Protein AF-A0A7Y5GYR0-F1 (afdb_monomer_lite)

Secondary structure (DSSP, 8-state):
-PPPP-TT-----TT------TTT--SS----STT--EEEEETTEEEEEEE--SS--EEEESSTT-EE-S-SS-EE-S--BTTB--EE-TT-TT-EE-S-BS-EE-STT-EE-S-BS-EEESTT-EE-SSBS-EEESSB--EE-S-BS-EEE-SSB--EE-S-BS-EE-SSS--EE-S-BS-EE-TT-SS-EE-

Structure (mmCIF, N/CA/C/O backbone):
data_AF-A0A7Y5GYR0-F1
#
_entry.id   AF-A0A7Y5GYR0-F1
#
loop_
_atom_site.group_PDB
_atom_site.id
_atom_site.type_symbol
_atom_site.label_atom_id
_atom_site.label_alt_id
_atom_site.label_comp_id
_atom_site.label_asym_id
_atom_site.label_entity_id
_atom_site.label_seq_id
_atom_site.pdbx_PDB_ins_code
_atom_site.Cartn_x
_atom_site.Cartn_y
_atom_site.Cartn_z
_atom_site.occupancy
_atom_site.B_iso_or_equiv
_atom_site.auth_seq_id
_atom_site.auth_comp_id
_atom_site.auth_asym_id
_atom_site.auth_atom_id
_atom_site.pdbx_PDB_model_num
ATOM 1 N N . MET A 1 1 ? -37.750 -4.480 42.266 1.00 38.28 1 MET A N 1
ATOM 2 C CA . MET A 1 1 ? -36.943 -3.298 41.902 1.00 38.28 1 MET A CA 1
ATOM 3 C C . MET A 1 1 ? -35.624 -3.817 41.375 1.00 38.28 1 MET A C 1
ATOM 5 O O . MET A 1 1 ? -34.917 -4.471 42.129 1.00 38.28 1 MET A O 1
ATOM 9 N N . LEU A 1 2 ? -35.356 -3.644 40.082 1.00 37.38 2 LEU A N 1
ATOM 10 C CA . LEU A 1 2 ? -34.057 -3.985 39.507 1.00 37.38 2 LEU A CA 1
ATOM 11 C C . LEU A 1 2 ? -33.058 -2.940 40.011 1.00 37.38 2 LEU A C 1
ATOM 13 O O . LEU A 1 2 ? -33.235 -1.749 39.766 1.00 37.38 2 LEU A O 1
ATOM 17 N N . THR A 1 3 ? -32.072 -3.375 40.785 1.00 39.44 3 THR A N 1
ATOM 18 C CA . THR A 1 3 ? -30.919 -2.551 41.155 1.00 39.44 3 THR A CA 1
ATOM 19 C C . THR A 1 3 ? -30.175 -2.157 39.877 1.00 39.44 3 THR A C 1
ATOM 21 O O . THR A 1 3 ? -29.857 -3.055 39.093 1.00 39.44 3 THR A O 1
ATOM 24 N N . PRO A 1 4 ? -29.903 -0.863 39.631 1.00 44.34 4 PRO A N 1
ATOM 25 C CA . PRO A 1 4 ? -29.101 -0.466 38.482 1.00 44.34 4 PRO A CA 1
ATOM 26 C C . PRO A 1 4 ? -27.670 -1.010 38.643 1.00 44.34 4 PRO A C 1
ATOM 28 O O . PRO A 1 4 ? -27.197 -1.126 39.781 1.00 44.34 4 PRO A O 1
ATOM 31 N N . PRO A 1 5 ? -26.972 -1.360 37.547 1.00 47.88 5 PRO A N 1
ATOM 32 C CA . PRO A 1 5 ? -25.578 -1.771 37.619 1.00 47.88 5 PRO A CA 1
ATOM 33 C C . PRO A 1 5 ? -24.725 -0.658 38.233 1.00 47.88 5 PRO A C 1
ATOM 35 O O . PRO A 1 5 ? -24.966 0.530 38.021 1.00 47.88 5 PRO A O 1
ATOM 38 N N . SER A 1 6 ? -23.742 -1.076 39.025 1.00 55.66 6 SER A N 1
ATOM 39 C CA . SER A 1 6 ? -22.795 -0.242 39.759 1.00 55.66 6 SER A CA 1
ATOM 40 C C . SER A 1 6 ? -22.210 0.896 38.921 1.00 55.66 6 SER A C 1
ATOM 42 O O . SER A 1 6 ? -21.766 0.692 37.793 1.00 55.66 6 SER A O 1
ATOM 44 N N . ALA A 1 7 ? -22.144 2.074 39.531 1.00 55.72 7 ALA A N 1
ATOM 45 C CA . ALA A 1 7 ? -21.581 3.300 38.992 1.00 55.72 7 ALA A CA 1
ATOM 46 C C . ALA A 1 7 ? -20.096 3.167 38.597 1.00 55.72 7 ALA A C 1
ATOM 48 O O . ALA A 1 7 ? -19.267 3.511 39.419 1.00 55.72 7 ALA A O 1
ATOM 49 N N . TYR A 1 8 ? -19.766 2.696 37.381 1.00 51.06 8 TYR A N 1
ATOM 50 C CA . TYR A 1 8 ? -18.464 2.928 36.706 1.00 51.06 8 TYR A CA 1
ATOM 51 C C . TYR A 1 8 ? -18.444 2.729 35.173 1.00 51.06 8 TYR A C 1
ATOM 53 O O . TYR A 1 8 ? -17.382 2.886 34.577 1.00 51.06 8 TYR A O 1
ATOM 61 N N . ALA A 1 9 ? -19.557 2.438 34.494 1.00 46.44 9 ALA A N 1
ATOM 62 C CA . ALA A 1 9 ? -19.554 2.302 33.036 1.00 46.44 9 ALA A CA 1
ATOM 63 C C . ALA A 1 9 ? -20.427 3.386 32.403 1.00 46.44 9 ALA A C 1
ATOM 65 O O . ALA A 1 9 ? -21.652 3.328 32.458 1.00 46.44 9 ALA A O 1
ATOM 66 N N . VAL A 1 10 ? -19.791 4.402 31.819 1.00 55.31 10 VAL A N 1
ATOM 67 C CA . VAL A 1 10 ? -20.455 5.254 30.829 1.00 55.31 10 VAL A CA 1
ATOM 68 C C . VAL A 1 10 ? -20.479 4.437 29.540 1.00 55.31 10 VAL A C 1
ATOM 70 O O . VAL A 1 10 ? -19.643 4.617 28.657 1.00 55.31 10 VAL A O 1
ATOM 73 N N . ASP A 1 11 ? -21.359 3.437 29.497 1.00 65.38 11 ASP A N 1
ATOM 74 C CA . ASP A 1 11 ? -21.613 2.679 28.278 1.00 65.38 11 ASP A CA 1
ATOM 75 C C . ASP A 1 11 ? -22.023 3.657 27.172 1.00 65.38 11 ASP A C 1
ATOM 77 O O . ASP A 1 11 ? -22.659 4.682 27.431 1.00 65.38 11 ASP A O 1
ATOM 81 N N . TRP A 1 12 ? -21.637 3.367 25.930 1.00 70.75 12 TRP A N 1
ATOM 82 C CA . TRP A 1 12 ? -22.014 4.210 24.801 1.00 70.75 12 TRP A CA 1
ATOM 83 C C . TRP A 1 12 ? -23.534 4.167 24.629 1.00 70.75 12 TRP A C 1
ATOM 85 O O . TRP A 1 12 ? -24.102 3.109 24.347 1.00 70.75 12 TRP A O 1
ATOM 95 N N . VAL A 1 13 ? -24.209 5.298 24.838 1.00 78.12 13 VAL A N 1
ATOM 96 C CA . VAL A 1 13 ? -25.674 5.331 24.794 1.00 78.12 13 VAL A CA 1
ATOM 97 C C . VAL A 1 13 ? -26.183 5.425 23.359 1.00 78.12 13 VAL A C 1
ATOM 99 O O . VAL A 1 13 ? -25.582 6.062 22.493 1.00 78.12 13 VAL A O 1
ATOM 102 N N . VAL A 1 14 ? -27.339 4.811 23.101 1.00 71.69 14 VAL A N 1
ATOM 103 C CA . VAL A 1 14 ? -28.047 4.940 21.821 1.00 71.69 14 VAL A CA 1
ATOM 104 C C . VAL A 1 14 ? -28.491 6.400 21.668 1.00 71.69 14 VAL A C 1
ATOM 106 O O . VAL A 1 14 ? -29.433 6.835 22.322 1.00 71.69 14 VAL A O 1
ATOM 109 N N . GLY A 1 15 ? -27.768 7.164 20.845 1.00 76.31 15 GLY A N 1
ATOM 110 C CA . GLY A 1 15 ? -27.903 8.624 20.719 1.00 76.31 15 GLY A CA 1
ATOM 111 C C . GLY A 1 15 ? -26.572 9.381 20.808 1.00 76.31 15 GLY A C 1
ATOM 112 O O . GLY A 1 15 ? -26.517 10.543 20.416 1.00 76.31 15 GLY A O 1
ATOM 113 N N . GLY A 1 16 ? -25.502 8.706 21.239 1.00 77.19 16 GLY A N 1
ATOM 114 C CA . GLY A 1 16 ? -24.182 9.294 21.449 1.00 77.19 16 GLY A CA 1
ATOM 115 C C . GLY A 1 16 ? -24.019 9.884 22.851 1.00 77.19 16 GLY A C 1
ATOM 116 O O . GLY A 1 16 ? -24.989 10.257 23.508 1.00 77.19 16 GLY A O 1
ATOM 117 N N . ASN A 1 17 ? -22.772 9.952 23.312 1.00 79.69 17 ASN A N 1
ATOM 118 C CA . ASN A 1 17 ? -22.426 10.570 24.590 1.00 79.69 17 ASN A CA 1
ATOM 119 C C . ASN A 1 17 ? -22.240 12.087 24.396 1.00 79.69 17 ASN A C 1
ATOM 121 O O . ASN A 1 17 ? -21.614 12.497 23.418 1.00 79.69 17 ASN A O 1
ATOM 125 N N . ASP A 1 18 ? -22.749 12.906 25.322 1.00 83.56 18 ASP A N 1
ATOM 126 C CA . ASP A 1 18 ? -22.464 14.348 25.357 1.00 83.56 18 ASP A CA 1
ATOM 127 C C . ASP A 1 18 ? -21.031 14.565 25.867 1.00 83.56 18 ASP A C 1
ATOM 129 O O . ASP A 1 18 ? -20.685 14.093 26.951 1.00 83.56 18 ASP A O 1
ATOM 133 N N . ILE A 1 19 ? -20.183 15.214 25.066 1.00 82.56 19 ILE A N 1
ATOM 134 C CA . ILE A 1 19 ? -18.764 15.422 25.386 1.00 82.56 19 ILE A CA 1
ATOM 135 C C . ILE A 1 19 ? -18.615 16.815 25.987 1.00 82.56 19 ILE A C 1
ATOM 137 O O . ILE A 1 19 ? -18.688 17.826 25.287 1.00 82.56 19 ILE A O 1
ATOM 141 N N . THR A 1 20 ? -18.380 16.866 27.293 1.00 84.75 20 THR A N 1
ATOM 142 C CA . THR A 1 20 ? -18.333 18.108 28.076 1.00 84.75 20 THR A CA 1
ATOM 143 C C . THR A 1 20 ? -16.903 18.545 28.407 1.00 84.75 20 THR A C 1
ATOM 145 O O . THR A 1 20 ? -16.676 19.710 28.743 1.00 84.75 20 THR A O 1
ATOM 148 N N . SER A 1 21 ? -15.919 17.648 28.260 1.00 82.12 21 SER A N 1
ATOM 149 C CA . SER A 1 21 ? -14.490 17.917 28.455 1.00 82.12 21 SER A CA 1
ATOM 150 C C . SER A 1 21 ? -13.622 17.160 27.440 1.00 82.12 21 SER A C 1
ATOM 152 O O . SER A 1 21 ? -13.380 15.957 27.558 1.00 82.12 21 SER A O 1
ATOM 154 N N . ALA A 1 22 ? -13.071 17.894 26.467 1.00 76.75 22 ALA A N 1
ATOM 155 C CA . ALA A 1 22 ? -12.310 17.328 25.348 1.00 76.75 22 ALA A CA 1
ATOM 156 C C . ALA A 1 22 ? -11.005 16.597 25.734 1.00 76.75 22 ALA A C 1
ATOM 158 O O . ALA A 1 22 ? -10.478 15.839 24.927 1.00 76.75 22 ALA A O 1
ATOM 159 N N . SER A 1 23 ? -10.447 16.824 26.930 1.00 77.62 23 SER A N 1
ATOM 160 C CA . SER A 1 23 ? -9.154 16.245 27.343 1.00 77.62 23 SER A CA 1
ATOM 161 C C . SER A 1 23 ? -9.265 14.980 28.198 1.00 77.62 23 SER A C 1
ATOM 163 O O . SER A 1 23 ? -8.255 14.318 28.434 1.00 77.62 23 SER A O 1
ATOM 165 N N . SER A 1 24 ? -10.462 14.638 28.682 1.00 77.25 24 SER A N 1
ATOM 166 C CA . SER A 1 24 ? -10.679 13.517 29.613 1.00 77.25 24 SER A CA 1
ATOM 167 C C . SER A 1 24 ? -11.678 12.473 29.115 1.00 77.25 24 SER A C 1
ATOM 169 O O . SER A 1 24 ? -11.722 11.370 29.662 1.00 77.25 24 SER A O 1
ATOM 171 N N . GLU A 1 25 ? -12.475 12.809 28.101 1.00 82.12 25 GLU A N 1
ATOM 172 C CA . GLU A 1 25 ? -13.525 11.957 27.545 1.00 82.12 25 GLU A CA 1
ATOM 173 C C . GLU A 1 25 ? -13.146 11.510 26.129 1.00 82.12 25 GLU A C 1
ATOM 175 O O . GLU A 1 25 ? -12.726 12.319 25.305 1.00 82.12 25 GLU A O 1
ATOM 180 N N . PHE A 1 26 ? -13.276 10.214 25.840 1.00 80.56 26 PHE A N 1
ATOM 181 C CA . PHE A 1 26 ? -12.984 9.653 24.522 1.00 80.56 26 PHE A CA 1
ATOM 182 C C . PHE A 1 26 ? -13.800 8.384 24.258 1.00 80.56 26 PHE A C 1
ATOM 184 O O . PHE A 1 26 ? -14.228 7.697 25.186 1.00 80.56 26 PHE A O 1
ATOM 191 N N . LEU A 1 27 ? -13.978 8.056 22.975 1.00 82.12 27 LEU A N 1
ATOM 192 C CA . LEU A 1 27 ? -14.488 6.763 22.527 1.00 82.12 27 LEU A CA 1
ATOM 193 C C . LEU A 1 27 ? -13.302 5.847 22.224 1.00 82.12 27 LEU A C 1
ATOM 195 O O . LEU A 1 27 ? -12.578 6.080 21.261 1.00 82.12 27 LEU A O 1
ATOM 199 N N . GLY A 1 28 ? -13.090 4.819 23.042 1.00 83.38 28 GLY A N 1
ATOM 200 C CA . GLY A 1 28 ? -11.984 3.890 22.833 1.00 83.38 28 GLY A CA 1
ATOM 201 C C . GLY A 1 28 ? -11.631 3.089 24.078 1.00 83.38 28 GLY A C 1
ATOM 202 O O . GLY A 1 28 ? -12.434 2.939 24.997 1.00 83.38 28 GLY A O 1
ATOM 203 N N . THR A 1 29 ? -10.403 2.579 24.104 1.00 80.19 29 THR A N 1
ATOM 204 C CA . THR A 1 29 ? -9.862 1.769 25.200 1.00 80.19 29 THR A CA 1
ATOM 205 C C . THR A 1 29 ? -8.768 2.524 25.957 1.00 80.19 29 THR A C 1
ATOM 207 O O . THR A 1 29 ? -8.003 3.279 25.369 1.00 80.19 29 THR A O 1
ATOM 210 N N . LYS A 1 30 ? -8.681 2.308 27.277 1.00 81.94 30 LYS A N 1
ATOM 211 C CA . LYS A 1 30 ? -7.539 2.739 28.115 1.00 81.94 30 LYS A CA 1
ATOM 212 C C . LYS A 1 30 ? -6.384 1.739 28.086 1.00 81.94 30 LYS A C 1
ATOM 214 O O . LYS A 1 30 ? -5.406 1.921 28.806 1.00 81.94 30 LYS A O 1
ATOM 219 N N . SER A 1 31 ? -6.535 0.644 27.345 1.00 77.88 31 SER A N 1
ATOM 220 C CA . SER A 1 31 ? -5.517 -0.388 27.300 1.00 77.88 31 SER A CA 1
ATOM 221 C C . SER A 1 31 ? -4.222 0.140 26.696 1.00 77.88 31 SER A C 1
ATOM 223 O O . SER A 1 31 ? -4.237 0.809 25.669 1.00 77.88 31 SER A O 1
ATOM 225 N N . THR A 1 32 ? -3.109 -0.205 27.332 1.00 77.56 32 THR A N 1
ATOM 226 C CA . THR A 1 32 ? -1.751 0.098 26.867 1.00 77.56 32 THR A CA 1
ATOM 227 C C . THR A 1 32 ? -0.972 -1.175 26.538 1.00 77.56 32 THR A C 1
ATOM 229 O O . THR A 1 32 ? 0.256 -1.167 26.519 1.00 77.56 32 THR A O 1
ATOM 232 N N . SER A 1 33 ? -1.664 -2.302 26.383 1.00 73.62 33 SER A N 1
ATOM 233 C CA . SER A 1 33 ? -1.063 -3.581 26.019 1.00 73.62 33 SER A CA 1
ATOM 234 C C . SER A 1 33 ? -1.361 -3.909 24.556 1.00 73.62 33 SER A C 1
ATOM 236 O O . SER A 1 33 ? -2.465 -3.668 24.070 1.00 73.62 33 SER A O 1
ATOM 238 N N . THR A 1 34 ? -0.363 -4.459 23.862 1.00 67.44 34 THR A N 1
ATOM 239 C CA . THR A 1 34 ? -0.387 -4.790 22.423 1.00 67.44 34 THR A CA 1
ATOM 240 C C . THR A 1 34 ? -1.303 -5.969 22.072 1.00 67.44 34 THR A C 1
ATOM 242 O O . THR A 1 34 ? -1.343 -6.398 20.930 1.00 67.44 34 THR A O 1
ATOM 245 N N . ASP A 1 35 ? -2.001 -6.540 23.055 1.00 67.12 35 ASP A N 1
ATOM 246 C CA . ASP A 1 35 ? -2.986 -7.618 22.911 1.00 67.12 35 ASP A CA 1
ATOM 247 C C . ASP A 1 35 ? -4.439 -7.110 23.001 1.00 67.12 35 ASP A C 1
ATOM 249 O O . ASP A 1 35 ? -5.378 -7.905 23.038 1.00 67.12 35 ASP A O 1
ATOM 253 N N . LYS A 1 36 ? -4.641 -5.789 23.090 1.00 72.12 36 LYS A N 1
ATOM 254 C CA . LYS A 1 36 ? -5.944 -5.167 23.367 1.00 72.12 36 LYS A CA 1
ATOM 255 C C . LYS A 1 36 ? -6.231 -4.007 22.426 1.00 72.12 36 LYS A C 1
ATOM 257 O O . LYS A 1 36 ? -6.454 -2.871 22.850 1.00 72.12 36 LYS A O 1
ATOM 262 N N . ASP A 1 37 ? -6.251 -4.342 21.148 1.00 84.38 37 ASP A N 1
ATOM 263 C CA . ASP A 1 37 ? -6.640 -3.437 20.076 1.00 84.38 37 ASP A CA 1
ATOM 264 C C . ASP A 1 37 ? -8.118 -3.040 20.184 1.00 84.38 37 ASP A C 1
ATOM 266 O O . ASP A 1 37 ? -8.948 -3.763 20.746 1.00 84.38 37 ASP A O 1
ATOM 270 N N . MET A 1 38 ? -8.460 -1.874 19.639 1.00 89.38 38 MET A N 1
ATOM 271 C CA . MET A 1 38 ? -9.849 -1.420 19.557 1.00 89.38 38 MET A CA 1
ATOM 272 C C . MET A 1 38 ? -10.429 -1.809 18.199 1.00 89.38 38 MET A C 1
ATOM 274 O O . MET A 1 38 ? -9.858 -1.483 17.162 1.00 89.38 38 MET A O 1
ATOM 278 N N . GLU A 1 39 ? -11.608 -2.428 18.191 1.00 92.25 39 GLU A N 1
ATOM 279 C CA . GLU A 1 39 ? -12.302 -2.798 16.958 1.00 92.25 39 GLU A CA 1
ATOM 280 C C . GLU A 1 39 ? -13.699 -2.181 16.878 1.00 92.25 39 GLU A C 1
ATOM 282 O O . GLU A 1 39 ? -14.432 -2.120 17.866 1.00 92.25 39 GLU A O 1
ATOM 287 N N . LEU A 1 40 ? -14.092 -1.776 15.670 1.00 93.44 40 LEU A N 1
ATOM 288 C CA . LEU A 1 40 ? -15.477 -1.483 15.325 1.00 93.44 40 LEU A CA 1
ATOM 289 C C . LEU A 1 40 ? -16.043 -2.654 14.532 1.00 93.44 40 LEU A C 1
ATOM 291 O O . LEU A 1 40 ? -15.387 -3.192 13.635 1.00 93.44 40 LEU A O 1
ATOM 295 N N . HIS A 1 41 ? -17.282 -3.019 14.849 1.00 94.19 41 HIS A N 1
ATOM 296 C CA . HIS A 1 41 ? -17.965 -4.182 14.291 1.00 94.19 41 HIS A CA 1
ATOM 297 C C . HIS A 1 41 ? -19.307 -3.800 13.661 1.00 94.19 41 HIS A C 1
ATOM 299 O O . HIS A 1 41 ? -20.002 -2.904 14.139 1.00 94.19 41 HIS A O 1
ATOM 305 N N . SER A 1 42 ? -19.687 -4.525 12.609 1.00 94.00 42 SER A N 1
ATOM 306 C CA . SER A 1 42 ? -21.050 -4.578 12.075 1.00 94.00 42 SER A CA 1
ATOM 307 C C . SER A 1 42 ? -21.565 -6.010 12.224 1.00 94.00 42 SER A C 1
ATOM 309 O O . SER A 1 42 ? -21.086 -6.933 11.563 1.00 94.00 42 SER A O 1
ATOM 311 N N . GLY A 1 43 ? -22.492 -6.226 13.160 1.00 93.75 43 GLY A N 1
ATOM 312 C CA . GLY A 1 43 ? -22.835 -7.578 13.605 1.00 93.75 43 GLY A CA 1
ATOM 313 C C . GLY A 1 43 ? -21.623 -8.264 14.245 1.00 93.75 43 GLY A C 1
ATOM 314 O O . GLY A 1 43 ? -20.998 -7.699 15.135 1.00 93.75 43 GLY A O 1
ATOM 315 N N . SER A 1 44 ? -21.285 -9.470 13.785 1.00 92.38 44 SER A N 1
ATOM 316 C CA . SER A 1 44 ? -20.109 -10.231 14.249 1.00 92.38 44 SER A CA 1
ATOM 317 C C . SER A 1 44 ? -18.854 -10.011 13.391 1.00 92.38 44 SER A C 1
ATOM 319 O O . SER A 1 44 ? -17.905 -10.786 13.494 1.00 92.38 44 SER A O 1
ATOM 321 N N . VAL A 1 45 ? -18.864 -9.018 12.495 1.00 93.81 45 VAL A N 1
ATOM 322 C CA . VAL A 1 45 ? -17.774 -8.759 11.546 1.00 93.81 45 VAL A CA 1
ATOM 323 C C . VAL A 1 45 ? -17.035 -7.483 11.932 1.00 93.81 45 VAL A C 1
ATOM 325 O O . VAL A 1 45 ? -17.629 -6.404 11.964 1.00 93.81 45 VAL A O 1
ATOM 328 N N . ARG A 1 46 ? -15.721 -7.597 12.145 1.00 95.12 46 ARG A N 1
ATOM 329 C CA . ARG A 1 46 ? -14.805 -6.460 12.292 1.00 95.12 46 ARG A CA 1
ATOM 330 C C . ARG A 1 46 ? -14.745 -5.662 10.989 1.00 95.12 46 ARG A C 1
ATOM 332 O O . ARG A 1 46 ? -14.455 -6.235 9.943 1.00 95.12 46 ARG A O 1
ATOM 339 N N . VAL A 1 47 ? -14.972 -4.351 11.068 1.00 96.75 47 VAL A N 1
ATOM 340 C CA . VAL A 1 47 ? -14.916 -3.424 9.918 1.00 96.75 47 VAL A CA 1
ATOM 341 C C . VAL A 1 47 ? -13.755 -2.435 9.996 1.00 96.75 47 VAL A C 1
ATOM 343 O O . VAL A 1 47 ? -13.318 -1.914 8.971 1.00 96.75 47 VAL A O 1
ATOM 346 N N . LEU A 1 48 ? -13.259 -2.168 11.204 1.00 96.25 48 LEU A N 1
ATOM 347 C CA . LEU A 1 48 ? -12.139 -1.271 11.460 1.00 96.25 48 LEU A CA 1
ATOM 348 C C . LEU A 1 48 ? -11.436 -1.702 12.741 1.00 96.25 48 LEU A C 1
ATOM 350 O O . LEU A 1 48 ? -12.086 -2.123 13.697 1.00 96.25 48 LEU A O 1
ATOM 354 N N . LYS A 1 49 ? -10.115 -1.609 12.743 1.00 93.88 49 LYS A N 1
ATOM 355 C CA . LYS A 1 49 ? -9.251 -1.975 13.857 1.00 93.88 49 LYS A CA 1
ATOM 356 C C . LYS A 1 49 ? -8.193 -0.898 14.041 1.00 93.88 49 LYS A C 1
ATOM 358 O O . LYS A 1 49 ? -7.615 -0.439 13.058 1.00 93.88 49 LYS A O 1
ATOM 363 N N . PHE A 1 50 ? -7.991 -0.491 15.285 1.00 91.25 50 PHE A N 1
ATOM 364 C CA . PHE A 1 50 ? -6.902 0.377 15.705 1.00 91.25 50 PHE A CA 1
ATOM 365 C C . PHE A 1 50 ? -5.916 -0.468 16.497 1.00 91.25 50 PHE A C 1
ATOM 367 O O . PHE A 1 50 ? -6.225 -0.871 17.624 1.00 91.25 50 PHE A O 1
ATOM 374 N N . ASP A 1 51 ? -4.762 -0.732 15.894 1.00 87.38 51 ASP A N 1
ATOM 375 C CA . ASP A 1 51 ? -3.716 -1.531 16.521 1.00 87.38 51 ASP A CA 1
ATOM 376 C C . ASP A 1 51 ? -2.891 -0.664 17.447 1.00 87.38 51 ASP A C 1
ATOM 378 O O . ASP A 1 51 ? -2.331 0.364 17.040 1.00 87.38 51 ASP A O 1
ATOM 382 N N . TYR A 1 52 ? -2.850 -1.067 18.714 1.00 79.81 52 TYR A N 1
ATOM 383 C CA . TYR A 1 52 ? -2.123 -0.322 19.719 1.00 79.81 52 TYR A CA 1
ATOM 384 C C . TYR A 1 52 ? -0.621 -0.563 19.572 1.00 79.81 52 TYR A C 1
ATOM 386 O O . TYR A 1 52 ? -0.115 -1.668 19.766 1.00 79.81 52 TYR A O 1
ATOM 394 N N . ASN A 1 53 ? 0.103 0.525 19.330 1.00 75.19 53 ASN A N 1
ATOM 395 C CA . ASN A 1 53 ? 1.541 0.602 19.508 1.00 75.19 53 ASN A CA 1
ATOM 396 C C . ASN A 1 53 ? 1.849 1.845 20.356 1.00 75.19 53 ASN A C 1
ATOM 398 O O . ASN A 1 53 ? 1.225 2.892 20.182 1.00 75.19 53 ASN A O 1
ATOM 402 N N . ALA A 1 54 ? 2.798 1.729 21.288 1.00 70.94 54 ALA A N 1
ATOM 403 C CA . ALA A 1 54 ? 3.157 2.794 22.223 1.00 70.94 54 ALA A CA 1
ATOM 404 C C . ALA A 1 54 ? 3.698 4.066 21.541 1.00 70.94 54 ALA A C 1
ATOM 406 O O . ALA A 1 54 ? 3.719 5.122 22.173 1.00 70.94 54 ALA A O 1
ATOM 407 N N . THR A 1 55 ? 4.142 3.978 20.282 1.00 79.44 55 THR A N 1
ATOM 408 C CA . THR A 1 55 ? 4.696 5.110 19.525 1.00 79.44 55 THR A CA 1
ATOM 409 C C . THR A 1 55 ? 3.726 5.663 18.480 1.00 79.44 55 THR A C 1
ATOM 411 O O . THR A 1 55 ? 3.506 6.872 18.447 1.00 79.44 55 THR A O 1
ATOM 414 N N . SER A 1 56 ? 3.138 4.810 17.635 1.00 85.81 56 SER A N 1
ATOM 415 C CA . SER A 1 56 ? 2.174 5.216 16.606 1.00 85.81 56 SER A CA 1
ATOM 416 C C . SER A 1 56 ? 1.250 4.061 16.226 1.00 85.81 56 SER A C 1
ATOM 418 O O . SER A 1 56 ? 1.700 3.031 15.722 1.00 85.81 56 SER A O 1
ATOM 420 N N . THR A 1 57 ? -0.048 4.233 16.470 1.00 87.94 57 THR A N 1
ATOM 421 C CA . THR A 1 57 ? -1.078 3.219 16.208 1.00 87.94 57 THR A CA 1
ATOM 422 C C . THR A 1 57 ? -1.326 3.027 14.716 1.00 87.94 57 THR A C 1
ATOM 424 O O . THR A 1 57 ? -1.298 4.000 13.960 1.00 87.94 57 THR A O 1
ATOM 427 N N . SER A 1 58 ? -1.674 1.809 14.311 1.00 92.25 58 SER A N 1
ATOM 428 C CA . SER A 1 58 ? -2.067 1.509 12.928 1.00 92.25 58 SER A CA 1
ATOM 429 C C . SER A 1 58 ? -3.593 1.481 12.777 1.00 92.25 58 SER A C 1
ATOM 431 O O . SER A 1 58 ? -4.312 1.144 13.719 1.00 92.25 58 SER A O 1
ATOM 433 N N . ILE A 1 59 ? -4.100 1.834 11.594 1.00 94.94 59 ILE A N 1
ATOM 434 C CA . ILE A 1 59 ? -5.530 1.843 11.249 1.00 94.94 59 ILE A CA 1
ATOM 435 C C . ILE A 1 59 ? -5.776 0.804 10.157 1.00 94.94 59 ILE A C 1
ATOM 437 O O . ILE A 1 59 ? -5.210 0.902 9.071 1.00 94.94 59 ILE A O 1
ATOM 441 N N . ILE A 1 60 ? -6.639 -0.176 10.422 1.00 96.38 60 ILE A N 1
ATOM 442 C CA . ILE A 1 60 ? -6.874 -1.315 9.526 1.00 96.38 60 ILE A CA 1
ATOM 443 C C . ILE A 1 60 ? -8.372 -1.481 9.268 1.00 96.38 60 ILE A C 1
ATOM 445 O O . ILE A 1 60 ? -9.102 -2.093 10.057 1.00 96.38 60 ILE A O 1
ATOM 449 N N . GLY A 1 61 ? -8.833 -0.939 8.145 1.00 97.62 61 GLY A N 1
ATOM 450 C CA . GLY A 1 61 ? -10.208 -1.056 7.669 1.00 97.62 61 GLY A CA 1
ATOM 451 C C . GLY A 1 61 ? -10.468 -2.300 6.813 1.00 97.62 61 GLY A C 1
ATOM 452 O O . GLY A 1 61 ? -9.551 -2.945 6.297 1.00 97.62 61 GLY A O 1
ATOM 453 N N . GLY A 1 62 ? -11.750 -2.581 6.582 1.00 97.00 62 GLY A N 1
ATOM 454 C CA . GLY A 1 62 ? -12.212 -3.550 5.586 1.00 97.00 62 GLY A CA 1
ATOM 455 C C . GLY A 1 62 ? -12.280 -4.984 6.101 1.00 97.00 62 GLY A C 1
ATOM 456 O O . GLY A 1 62 ? -12.692 -5.226 7.234 1.00 97.00 62 GLY A O 1
ATOM 457 N N . TYR A 1 63 ? -11.934 -5.940 5.236 1.00 97.69 63 TYR A N 1
ATOM 458 C CA . TYR A 1 63 ? -11.967 -7.366 5.540 1.00 97.69 63 TYR A CA 1
ATOM 459 C C . TYR A 1 63 ? -11.158 -7.681 6.798 1.00 97.69 63 TYR A C 1
ATOM 461 O O . TYR A 1 63 ? -10.016 -7.246 6.957 1.00 97.69 63 TYR A O 1
ATOM 469 N N . SER A 1 64 ? -11.740 -8.493 7.683 1.00 96.00 64 SER A N 1
ATOM 470 C CA . SER A 1 64 ? -11.169 -8.772 8.999 1.00 96.00 64 SER A CA 1
ATOM 471 C C . SER A 1 64 ? -9.834 -9.524 8.954 1.00 96.00 64 SER A C 1
ATOM 473 O O . SER A 1 64 ? -9.152 -9.598 9.976 1.00 96.00 64 SER A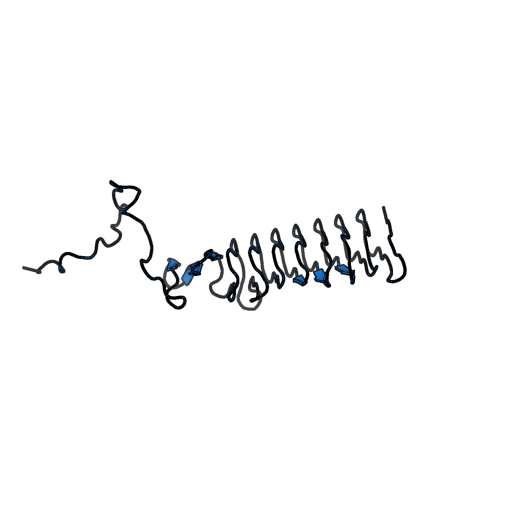 O 1
ATOM 475 N N . GLY A 1 65 ? -9.459 -10.064 7.792 1.00 95.75 65 GLY A N 1
ATOM 476 C CA . GLY A 1 65 ? -8.157 -10.676 7.548 1.00 95.75 65 GLY A CA 1
ATOM 477 C C . GLY A 1 65 ? -7.072 -9.727 7.032 1.00 95.75 65 GLY A C 1
ATOM 478 O O . GLY A 1 65 ? -5.966 -10.203 6.835 1.00 95.75 65 GLY A O 1
ATOM 479 N N . ASN A 1 66 ? -7.342 -8.435 6.800 1.00 96.94 66 ASN A N 1
ATOM 480 C CA . ASN A 1 66 ? -6.272 -7.467 6.519 1.00 96.94 66 ASN A CA 1
ATOM 481 C C . ASN A 1 66 ? -5.339 -7.348 7.733 1.00 96.94 66 ASN A C 1
ATOM 483 O O . ASN A 1 66 ? -5.827 -7.328 8.870 1.00 96.94 66 ASN A O 1
ATOM 487 N N . THR A 1 67 ? -4.032 -7.232 7.495 1.00 94.12 67 THR A N 1
ATOM 488 C CA . THR A 1 67 ? -3.005 -7.270 8.550 1.00 94.12 67 THR A CA 1
ATOM 489 C C . THR A 1 67 ? -1.995 -6.137 8.421 1.00 94.12 67 THR A C 1
ATOM 491 O O . THR A 1 67 ? -1.528 -5.845 7.326 1.00 94.12 67 THR A O 1
ATOM 494 N N . ALA A 1 68 ? -1.602 -5.555 9.553 1.00 91.50 68 ALA A N 1
ATOM 495 C CA . ALA A 1 68 ? -0.397 -4.741 9.664 1.00 91.50 68 ALA A CA 1
ATOM 496 C C . ALA A 1 68 ? 0.413 -5.249 10.861 1.00 91.50 68 ALA A C 1
ATOM 498 O O . ALA A 1 68 ? 0.090 -4.966 12.013 1.00 91.50 68 ALA A O 1
ATOM 499 N N . THR A 1 69 ? 1.386 -6.121 10.607 1.00 81.50 69 THR A N 1
ATOM 500 C CA . THR A 1 69 ? 2.065 -6.858 11.679 1.00 81.50 69 THR A CA 1
ATOM 501 C C . THR A 1 69 ? 3.214 -6.042 12.247 1.00 81.50 69 THR A C 1
ATOM 503 O O . THR A 1 69 ? 4.177 -5.798 11.542 1.00 81.50 69 THR A O 1
ATOM 506 N N . THR A 1 70 ? 3.177 -5.689 13.537 1.00 73.44 70 THR A N 1
ATOM 507 C CA . THR A 1 70 ? 4.298 -5.094 14.315 1.00 73.44 70 THR A CA 1
ATOM 508 C C . THR A 1 70 ? 4.883 -3.759 13.822 1.00 73.44 70 THR A C 1
ATOM 510 O O . THR A 1 70 ? 5.632 -3.133 14.565 1.00 73.44 70 THR A O 1
ATOM 513 N N . SER A 1 71 ? 4.478 -3.292 12.646 1.00 76.38 71 SER A N 1
ATOM 514 C CA . SER A 1 71 ? 4.761 -1.982 12.067 1.00 76.38 71 SER A CA 1
ATOM 515 C C . SER A 1 71 ? 4.083 -0.841 12.830 1.00 76.38 71 SER A C 1
ATOM 517 O O . SER A 1 71 ? 2.956 -1.000 13.324 1.00 76.38 71 SER A O 1
ATOM 519 N N . VAL A 1 72 ? 4.712 0.334 12.865 1.00 88.06 72 VAL A N 1
ATOM 520 C CA . VAL A 1 72 ? 4.117 1.555 13.435 1.00 88.06 72 VAL A CA 1
ATOM 521 C C . VAL A 1 72 ? 3.407 2.400 12.376 1.00 88.06 72 VAL A C 1
ATOM 523 O O . VAL A 1 72 ? 3.882 2.552 11.255 1.00 88.06 72 VAL A O 1
ATOM 526 N N . GLY A 1 73 ? 2.278 3.018 12.736 1.00 92.00 73 GLY A N 1
ATOM 527 C CA . GLY A 1 73 ? 1.636 4.054 11.915 1.00 92.00 73 GLY A CA 1
ATOM 528 C C . GLY A 1 73 ? 1.128 3.611 10.538 1.00 92.00 73 GLY A C 1
ATOM 529 O O . GLY A 1 73 ? 1.014 4.451 9.644 1.00 92.00 73 GLY A O 1
ATOM 530 N N . VAL A 1 74 ? 0.834 2.324 10.344 1.00 95.44 74 VAL A N 1
ATOM 531 C CA . VAL A 1 74 ? 0.309 1.818 9.069 1.00 95.44 74 VAL A CA 1
ATOM 532 C C . VAL A 1 74 ? -1.141 2.237 8.878 1.00 95.44 74 VAL A C 1
ATOM 534 O O . VAL A 1 74 ? -1.941 2.223 9.814 1.00 95.44 74 VAL A O 1
ATOM 537 N N . THR A 1 75 ? -1.506 2.559 7.640 1.00 97.31 75 THR A N 1
ATOM 538 C CA . THR A 1 75 ? -2.901 2.777 7.248 1.00 97.31 75 THR A CA 1
ATOM 539 C C . THR A 1 75 ? -3.305 1.809 6.144 1.00 97.31 75 THR A C 1
ATOM 541 O O . THR A 1 75 ? -2.814 1.897 5.023 1.00 97.31 75 THR A O 1
ATOM 544 N N . ILE A 1 76 ? -4.260 0.927 6.433 1.00 98.06 76 ILE A N 1
ATOM 545 C CA . ILE A 1 76 ? -5.014 0.164 5.435 1.00 98.06 76 ILE A CA 1
ATOM 546 C C . ILE A 1 76 ? -6.431 0.734 5.412 1.00 98.06 76 ILE A C 1
ATOM 548 O O . ILE A 1 76 ? -7.210 0.518 6.340 1.00 98.06 76 ILE A O 1
ATOM 552 N N . GLY A 1 77 ? -6.777 1.469 4.354 1.00 98.00 77 GLY A N 1
ATOM 553 C CA . GLY A 1 77 ? -8.055 2.184 4.271 1.00 98.00 77 GLY A CA 1
ATOM 554 C C . GLY A 1 77 ? -9.280 1.265 4.225 1.00 98.00 77 GLY A C 1
ATOM 555 O O . GLY A 1 77 ? -10.350 1.626 4.712 1.00 98.00 77 GLY A O 1
ATOM 556 N N . GLY A 1 78 ? -9.139 0.058 3.671 1.00 97.56 78 GLY A N 1
ATOM 557 C CA . GLY A 1 78 ? -10.245 -0.881 3.528 1.00 97.56 78 GLY A CA 1
ATOM 558 C C . GLY A 1 78 ? -9.974 -2.002 2.534 1.00 97.56 78 GLY A C 1
ATOM 559 O O . GLY A 1 78 ? -8.828 -2.339 2.243 1.00 97.56 78 GLY A O 1
ATOM 560 N N . GLY A 1 79 ? -11.054 -2.563 1.985 1.00 97.94 79 GLY A N 1
ATOM 561 C CA . GLY A 1 79 ? -10.987 -3.644 1.003 1.00 97.94 79 GLY A CA 1
ATOM 562 C C . GLY A 1 79 ? -10.489 -4.960 1.601 1.00 97.94 79 GLY A C 1
ATOM 563 O O . GLY A 1 79 ? -10.730 -5.243 2.775 1.00 97.94 79 GLY A O 1
ATOM 564 N N . GLY A 1 80 ? -9.801 -5.754 0.789 1.00 97.81 80 GLY A N 1
ATOM 565 C CA . GLY A 1 80 ? -9.383 -7.111 1.108 1.00 97.81 80 GLY A CA 1
ATOM 566 C C . GLY A 1 80 ? -10.516 -8.125 0.968 1.00 97.81 80 GLY A C 1
ATOM 567 O O . GLY A 1 80 ? -11.702 -7.790 0.986 1.00 97.81 80 GLY A O 1
ATOM 568 N N . ALA A 1 81 ? -10.138 -9.388 0.825 1.00 97.06 81 ALA A N 1
ATOM 569 C CA . ALA A 1 81 ? -11.051 -10.521 0.797 1.00 97.06 81 ALA A CA 1
ATOM 570 C C . ALA A 1 81 ? -10.348 -11.780 1.314 1.00 97.06 81 ALA A C 1
ATOM 572 O O . ALA A 1 81 ? -9.120 -11.831 1.413 1.00 97.06 81 ALA A O 1
ATOM 573 N N . SER A 1 82 ? -11.121 -12.827 1.609 1.00 96.62 82 SER A N 1
ATOM 574 C CA . SER A 1 82 ? -10.548 -14.145 1.893 1.00 96.62 82 SER A CA 1
ATOM 575 C C . SER A 1 82 ? -9.683 -14.605 0.714 1.00 96.62 82 SER A C 1
ATOM 577 O O . SER A 1 82 ? -10.153 -14.631 -0.420 1.00 96.62 82 SER A O 1
ATOM 579 N N . GLY A 1 83 ? -8.411 -14.916 0.975 1.00 95.94 83 GLY A N 1
ATOM 580 C CA . GLY A 1 83 ? -7.424 -15.275 -0.052 1.00 95.94 83 GLY A CA 1
ATOM 581 C C . GLY A 1 83 ? -6.788 -14.095 -0.802 1.00 95.94 83 GLY A C 1
ATOM 582 O O . GLY A 1 83 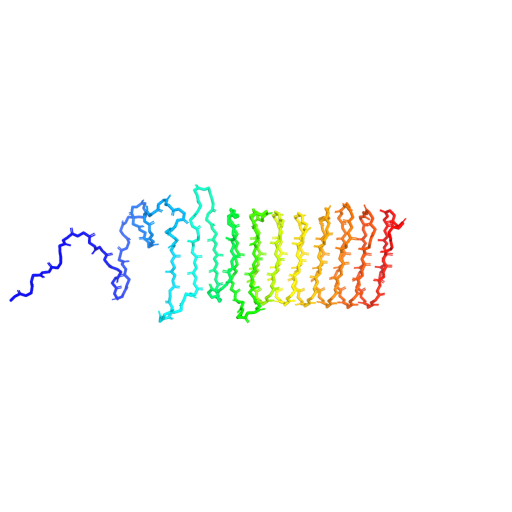? -5.887 -14.310 -1.606 1.00 95.94 83 GLY A O 1
ATOM 583 N N . SER A 1 84 ? -7.210 -12.853 -0.554 1.00 97.50 84 SER A N 1
ATOM 584 C CA . SER A 1 84 ? -6.650 -11.646 -1.187 1.00 97.50 84 SER A CA 1
ATOM 585 C C . SER A 1 84 ? -6.722 -10.464 -0.224 1.00 97.50 84 SER A C 1
ATOM 587 O O . SER A 1 84 ? -7.426 -9.475 -0.444 1.00 97.50 84 SER A O 1
ATOM 589 N N . ILE A 1 85 ? -6.028 -10.606 0.900 1.00 98.19 85 ILE A N 1
ATOM 590 C CA . ILE A 1 85 ? -5.969 -9.588 1.949 1.00 98.19 85 ILE A CA 1
ATOM 591 C C . ILE A 1 85 ? -5.055 -8.435 1.532 1.00 98.19 85 ILE A C 1
ATOM 593 O O . ILE A 1 85 ? -4.133 -8.628 0.744 1.00 98.19 85 ILE A O 1
ATOM 597 N N . ASN A 1 86 ? -5.296 -7.250 2.082 1.00 98.31 86 ASN A N 1
ATOM 598 C CA . ASN A 1 86 ? -4.285 -6.200 2.105 1.00 98.31 86 ASN A CA 1
ATOM 599 C C . ASN A 1 86 ? -3.407 -6.418 3.335 1.00 98.31 86 ASN A C 1
ATOM 601 O O . ASN A 1 86 ? -3.931 -6.615 4.436 1.00 98.31 86 ASN A O 1
ATOM 605 N N . GLN A 1 87 ? -2.096 -6.407 3.141 1.00 97.12 87 GLN A N 1
ATOM 606 C CA . GLN A 1 87 ? -1.153 -6.795 4.180 1.00 97.12 87 GLN A CA 1
ATOM 607 C C . GLN A 1 87 ? 0.125 -5.962 4.145 1.00 97.12 87 GLN A C 1
ATOM 609 O O . GLN A 1 87 ? 0.661 -5.664 3.078 1.00 97.12 87 GLN A O 1
ATOM 614 N N . THR A 1 88 ? 0.619 -5.633 5.333 1.00 96.19 88 THR A N 1
ATOM 615 C CA . THR A 1 88 ? 1.977 -5.135 5.551 1.00 96.19 88 THR A CA 1
ATOM 616 C C . THR A 1 88 ? 2.728 -6.027 6.536 1.00 96.19 88 THR A C 1
ATOM 618 O O . THR A 1 88 ? 2.107 -6.729 7.344 1.00 96.19 88 THR A O 1
ATOM 621 N N . THR A 1 89 ? 4.056 -6.007 6.471 1.00 93.50 89 THR A N 1
ATOM 622 C CA . THR A 1 89 ? 4.940 -6.812 7.332 1.00 93.50 89 THR A CA 1
ATOM 623 C C . THR A 1 89 ? 5.491 -6.018 8.521 1.00 93.50 89 THR A C 1
ATOM 625 O O . THR A 1 89 ? 5.096 -4.873 8.748 1.00 93.50 89 THR A O 1
ATOM 628 N N . SER A 1 90 ? 6.402 -6.643 9.280 1.00 89.94 90 SER A N 1
ATOM 629 C CA . SER A 1 90 ? 7.148 -6.016 10.378 1.00 89.94 90 SER A CA 1
ATOM 630 C C . SER A 1 90 ? 8.086 -4.905 9.941 1.00 89.94 90 SER A C 1
ATOM 632 O O . SER A 1 90 ? 8.408 -4.054 10.763 1.00 89.94 90 SER A O 1
ATOM 634 N N . ASP A 1 91 ? 8.490 -4.907 8.675 1.00 89.94 91 ASP A N 1
ATOM 635 C CA . ASP A 1 91 ? 9.517 -4.013 8.143 1.00 89.94 91 ASP A CA 1
ATOM 636 C C . ASP A 1 91 ? 8.868 -2.834 7.395 1.00 89.94 91 ASP A C 1
ATOM 638 O O . ASP A 1 91 ? 9.461 -2.223 6.516 1.00 89.94 91 ASP A O 1
ATOM 642 N N . CYS A 1 92 ? 7.603 -2.546 7.716 1.00 93.12 92 CYS A N 1
ATOM 643 C CA . CYS A 1 92 ? 6.755 -1.606 6.996 1.00 93.12 92 CYS A CA 1
ATOM 644 C C . CYS A 1 92 ? 6.245 -0.482 7.903 1.00 93.12 92 CYS A C 1
ATOM 646 O O . CYS A 1 92 ? 5.038 -0.339 8.129 1.00 93.12 92 CYS A O 1
ATOM 648 N N . ASP A 1 93 ? 7.143 0.343 8.424 1.00 93.44 93 ASP A N 1
ATOM 649 C CA . ASP A 1 93 ? 6.760 1.503 9.216 1.00 93.44 93 ASP A CA 1
ATOM 650 C C . ASP A 1 93 ? 6.185 2.620 8.329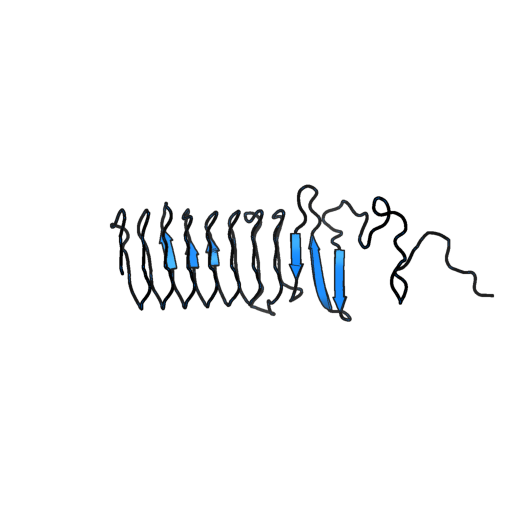 1.00 93.44 93 ASP A C 1
ATOM 652 O O . ASP A 1 93 ? 6.720 2.987 7.278 1.00 93.44 93 ASP A O 1
ATOM 656 N N . TYR A 1 94 ? 5.072 3.205 8.780 1.00 94.81 94 TYR A N 1
ATOM 657 C CA . TYR A 1 94 ? 4.366 4.317 8.129 1.00 94.81 94 TYR A CA 1
ATOM 658 C C . TYR A 1 94 ? 3.850 4.017 6.712 1.00 94.81 94 TYR A C 1
ATOM 660 O O . TYR A 1 94 ? 3.648 4.930 5.905 1.00 94.81 94 TYR A O 1
ATOM 668 N N . CYS A 1 95 ? 3.624 2.744 6.398 1.00 96.94 95 CYS A N 1
ATOM 669 C CA . CYS A 1 95 ? 3.096 2.324 5.109 1.00 96.94 95 CYS A CA 1
ATOM 670 C C . CYS A 1 95 ? 1.618 2.677 4.923 1.00 96.94 95 CYS A C 1
ATOM 672 O O . CYS A 1 95 ? 0.827 2.693 5.870 1.00 96.94 95 CYS A O 1
ATOM 674 N N . THR A 1 96 ? 1.219 2.902 3.671 1.00 98.38 96 THR A N 1
ATOM 675 C CA . THR A 1 96 ? -0.181 3.172 3.322 1.00 98.38 96 THR A CA 1
ATOM 676 C C . THR A 1 96 ? -0.665 2.261 2.202 1.00 98.38 96 THR A C 1
ATOM 678 O O . THR A 1 96 ? -0.101 2.251 1.112 1.00 98.38 96 THR A O 1
ATOM 681 N N . ILE A 1 97 ? -1.770 1.557 2.442 1.00 98.69 97 ILE A N 1
ATOM 682 C CA . ILE A 1 97 ? -2.583 0.897 1.420 1.00 98.69 97 ILE A CA 1
ATOM 683 C C . ILE A 1 97 ? -3.951 1.585 1.414 1.00 98.69 97 ILE A C 1
ATOM 685 O O . ILE A 1 97 ? -4.738 1.431 2.348 1.00 98.69 97 ILE A O 1
ATOM 689 N N . GLY A 1 98 ? -4.271 2.335 0.359 1.00 98.62 98 GLY A N 1
ATOM 690 C CA . GLY A 1 98 ? -5.542 3.069 0.283 1.00 98.62 98 GLY A CA 1
ATOM 691 C C . GLY A 1 98 ? -6.779 2.159 0.262 1.00 98.62 98 GLY A C 1
ATOM 692 O O . GLY A 1 98 ? -7.838 2.533 0.764 1.00 98.62 98 GLY A O 1
ATOM 693 N N . GLY A 1 99 ? -6.647 0.936 -0.258 1.00 98.25 99 GLY A N 1
ATOM 694 C CA . GLY A 1 99 ? -7.704 -0.075 -0.294 1.00 98.25 99 GLY A CA 1
ATOM 695 C C . GLY A 1 99 ? -7.455 -1.108 -1.389 1.00 98.25 99 GLY A C 1
ATOM 696 O O . GLY A 1 99 ? -6.310 -1.377 -1.739 1.00 98.25 99 GLY A O 1
ATOM 697 N N . GLY A 1 100 ? -8.522 -1.668 -1.963 1.00 98.56 100 GLY A N 1
ATOM 698 C CA . GLY A 1 100 ? -8.412 -2.689 -3.011 1.00 98.56 100 GLY A CA 1
ATOM 699 C C . GLY A 1 100 ? -8.244 -4.104 -2.454 1.00 98.56 100 GLY A C 1
ATOM 700 O O . GLY A 1 100 ? -8.694 -4.355 -1.336 1.00 98.56 100 GLY A O 1
ATOM 701 N N . VAL A 1 101 ? -7.662 -5.034 -3.215 1.00 98.56 101 VAL A N 1
ATOM 702 C CA . VAL A 1 101 ? -7.528 -6.448 -2.809 1.00 98.56 101 VAL A CA 1
ATOM 703 C C . VAL A 1 101 ? -6.121 -6.977 -3.073 1.00 98.56 101 VAL A C 1
ATOM 705 O O . VAL A 1 101 ? -5.526 -6.684 -4.107 1.00 98.56 101 VAL A O 1
ATOM 708 N N . GLY A 1 102 ? -5.599 -7.801 -2.165 1.00 98.50 102 GLY A N 1
ATOM 709 C CA . GLY A 1 102 ? -4.340 -8.512 -2.392 1.00 98.50 102 GLY A CA 1
ATOM 710 C C . GLY A 1 102 ? -3.092 -7.627 -2.459 1.00 98.50 102 GLY A C 1
ATOM 711 O O . GLY A 1 102 ? -2.112 -8.051 -3.061 1.00 98.50 102 GLY A O 1
ATOM 712 N N . ASN A 1 103 ? -3.117 -6.409 -1.913 1.00 98.69 103 ASN A N 1
ATOM 713 C CA . ASN A 1 103 ? -1.957 -5.516 -1.936 1.00 98.69 103 ASN A CA 1
ATOM 714 C C . ASN A 1 103 ? -0.983 -5.840 -0.791 1.00 98.69 103 ASN A C 1
ATOM 716 O O . ASN A 1 103 ? -1.415 -6.106 0.333 1.00 98.69 103 ASN A O 1
ATOM 720 N N . TYR A 1 104 ? 0.317 -5.787 -1.074 1.00 98.19 104 TYR A N 1
ATOM 721 C CA . TYR A 1 104 ? 1.401 -6.144 -0.158 1.00 98.19 104 TYR A CA 1
ATOM 722 C C . TYR A 1 104 ? 2.474 -5.052 -0.118 1.00 98.19 104 TYR A C 1
ATOM 724 O O . TYR A 1 104 ? 2.928 -4.594 -1.168 1.00 98.19 104 TYR A O 1
ATOM 732 N N . ILE A 1 105 ? 2.877 -4.640 1.085 1.00 97.88 105 ILE A N 1
ATOM 733 C CA . ILE A 1 105 ? 4.032 -3.757 1.302 1.00 97.88 105 ILE A CA 1
ATOM 734 C C . ILE A 1 105 ? 4.910 -4.353 2.404 1.00 97.88 105 ILE A C 1
ATOM 736 O O . ILE A 1 105 ? 4.411 -4.682 3.479 1.00 97.88 105 ILE A O 1
ATOM 740 N N . ASP A 1 106 ? 6.207 -4.456 2.142 1.00 95.25 106 ASP A N 1
ATOM 741 C CA . ASP A 1 106 ? 7.186 -5.080 3.042 1.00 95.25 106 ASP A CA 1
ATOM 742 C C . ASP A 1 106 ? 8.277 -4.116 3.523 1.00 95.25 106 ASP A C 1
ATOM 744 O O . ASP A 1 106 ? 9.256 -4.551 4.101 1.00 95.25 106 ASP A O 1
ATOM 748 N N . HIS A 1 107 ? 8.202 -2.830 3.179 1.00 94.62 107 HIS A N 1
ATOM 749 C CA . HIS A 1 107 ? 9.291 -1.876 3.409 1.00 94.62 107 HIS A CA 1
ATOM 750 C C . HIS A 1 107 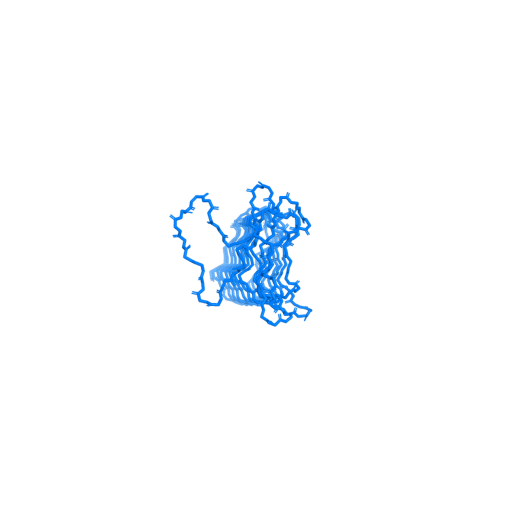? 8.767 -0.486 3.771 1.00 94.62 107 HIS A C 1
ATOM 752 O O . HIS A 1 107 ? 7.684 -0.077 3.335 1.00 94.62 107 HIS A O 1
ATOM 758 N N . ASP A 1 108 ? 9.574 0.253 4.526 1.00 94.94 108 ASP A N 1
ATOM 759 C CA . ASP A 1 108 ? 9.193 1.501 5.177 1.00 94.94 108 ASP A CA 1
ATOM 760 C C . ASP A 1 108 ? 8.761 2.608 4.201 1.00 94.94 108 ASP A C 1
ATOM 762 O O . ASP A 1 108 ? 9.297 2.788 3.097 1.00 94.94 108 ASP A O 1
ATOM 766 N N . TRP A 1 109 ? 7.830 3.448 4.665 1.00 96.06 109 TRP A N 1
ATOM 767 C CA . TRP A 1 109 ? 7.347 4.663 3.989 1.00 96.06 109 TRP A CA 1
ATOM 768 C C . TRP A 1 109 ? 6.775 4.447 2.583 1.00 96.06 109 TRP A C 1
ATOM 770 O O . TRP A 1 109 ? 6.684 5.391 1.790 1.00 96.06 109 TRP A O 1
ATOM 780 N N . SER A 1 110 ? 6.398 3.218 2.256 1.00 97.62 110 SER A N 1
ATOM 781 C CA . SER A 1 110 ? 5.876 2.868 0.944 1.00 97.62 110 SER A CA 1
ATOM 782 C C . SER A 1 110 ? 4.362 3.022 0.855 1.00 97.62 110 SER A C 1
ATOM 784 O O . SER A 1 110 ? 3.629 2.947 1.845 1.00 97.62 110 SER A O 1
ATOM 786 N N . THR A 1 111 ? 3.876 3.296 -0.356 1.00 98.62 111 THR A N 1
ATOM 787 C CA . THR A 1 111 ? 2.463 3.607 -0.600 1.00 98.62 111 THR A CA 1
ATOM 788 C C . THR A 1 111 ? 1.906 2.833 -1.787 1.00 98.62 111 THR A C 1
ATOM 790 O O . THR A 1 111 ? 2.406 2.936 -2.906 1.00 98.62 111 THR A O 1
ATOM 793 N N . ILE A 1 112 ? 0.794 2.139 -1.559 1.00 98.81 112 ILE A N 1
ATOM 794 C CA . ILE A 1 112 ? -0.099 1.631 -2.598 1.00 98.81 112 ILE A CA 1
ATOM 795 C C . ILE A 1 112 ? -1.403 2.431 -2.522 1.00 98.81 112 ILE A C 1
ATOM 797 O O . ILE A 1 112 ? -2.122 2.374 -1.525 1.00 98.81 112 ILE A O 1
ATOM 801 N N . GLY A 1 113 ? -1.744 3.177 -3.574 1.00 98.75 113 GLY A N 1
ATOM 802 C CA . GLY A 1 113 ? -2.969 3.990 -3.600 1.00 98.75 113 GLY A CA 1
ATOM 803 C C . GLY A 1 113 ? -4.261 3.158 -3.563 1.00 98.75 113 GLY A C 1
ATOM 804 O O . GLY A 1 113 ? -5.279 3.606 -3.042 1.00 98.75 113 GLY A O 1
ATOM 805 N N . GLY A 1 114 ? -4.212 1.927 -4.070 1.00 98.31 114 GLY A N 1
ATOM 806 C CA . GLY A 1 114 ? -5.320 0.974 -4.140 1.00 98.31 114 GLY A CA 1
ATOM 807 C C . GLY A 1 114 ? -5.180 0.088 -5.377 1.00 98.31 114 GLY A C 1
ATOM 808 O O . GLY A 1 114 ? -4.150 0.128 -6.036 1.00 98.31 114 GLY A O 1
ATOM 809 N N . GLY A 1 115 ? -6.209 -0.683 -5.726 1.00 98.62 115 GLY A N 1
ATOM 810 C CA . GLY A 1 115 ? -6.160 -1.604 -6.871 1.00 98.62 115 GLY A CA 1
ATOM 811 C C . GLY A 1 115 ? -5.994 -3.060 -6.449 1.00 98.62 115 GLY A C 1
ATOM 812 O O . GLY A 1 115 ? -6.422 -3.441 -5.357 1.00 98.62 115 GLY A O 1
ATOM 813 N N . GLU A 1 116 ? -5.431 -3.880 -7.327 1.00 98.69 116 GLU A N 1
ATOM 814 C CA . GLU A 1 116 ? -5.371 -5.330 -7.141 1.00 98.69 116 GLU A CA 1
ATOM 815 C C . GLU A 1 116 ? -3.944 -5.870 -7.272 1.00 98.69 116 GLU A C 1
ATOM 817 O O . GLU A 1 116 ? -3.269 -5.618 -8.269 1.00 98.69 116 GLU A O 1
ATOM 822 N N . LEU A 1 117 ? -3.526 -6.698 -6.311 1.00 98.56 117 LEU A N 1
ATOM 823 C CA . LEU A 1 117 ? -2.311 -7.517 -6.405 1.00 98.56 117 LEU A CA 1
ATOM 824 C C . LEU A 1 117 ? -1.032 -6.704 -6.668 1.00 98.56 117 LEU A C 1
ATOM 826 O O . LEU A 1 117 ? -0.195 -7.086 -7.486 1.00 98.56 117 LEU A O 1
ATOM 830 N N . HIS A 1 118 ? -0.881 -5.567 -5.991 1.00 98.75 118 HIS A N 1
ATOM 831 C CA . HIS A 1 118 ? 0.372 -4.818 -5.986 1.00 98.75 118 HIS A CA 1
ATOM 832 C C . HIS A 1 118 ? 1.352 -5.361 -4.942 1.00 98.75 118 HIS A C 1
ATOM 834 O O . HIS A 1 118 ? 0.929 -5.715 -3.844 1.00 98.75 118 HIS A O 1
ATOM 840 N N . SER A 1 119 ? 2.649 -5.374 -5.263 1.00 98.19 119 SER A N 1
ATOM 841 C CA . SER A 1 119 ? 3.723 -5.690 -4.307 1.00 98.19 119 SER A CA 1
ATOM 842 C C . SER A 1 119 ? 4.759 -4.569 -4.266 1.00 98.19 119 SER A C 1
ATOM 844 O O . SER A 1 119 ? 5.241 -4.133 -5.317 1.00 98.19 119 SER A O 1
ATOM 846 N N . ILE A 1 120 ? 5.094 -4.101 -3.067 1.00 97.75 120 ILE A N 1
ATOM 847 C CA . ILE A 1 120 ? 6.236 -3.222 -2.822 1.00 97.75 120 ILE A CA 1
ATOM 848 C C . ILE A 1 120 ? 7.168 -3.883 -1.804 1.00 97.75 120 ILE A C 1
ATOM 850 O O . ILE A 1 120 ? 6.823 -4.016 -0.633 1.00 97.75 120 ILE A O 1
ATOM 854 N N . GLU A 1 121 ? 8.371 -4.214 -2.252 1.00 95.25 121 GLU A N 1
ATOM 855 C CA . GLU A 1 121 ? 9.470 -4.797 -1.470 1.00 95.25 121 GLU A CA 1
ATOM 856 C C . GLU A 1 121 ? 10.677 -3.842 -1.497 1.00 95.25 121 GLU A C 1
ATOM 858 O O . GLU A 1 121 ? 11.810 -4.232 -1.766 1.00 95.25 121 GLU A O 1
ATOM 863 N N . ALA A 1 122 ? 10.399 -2.544 -1.324 1.00 93.81 122 ALA A N 1
ATOM 864 C CA . ALA A 1 122 ? 11.383 -1.474 -1.412 1.00 93.81 122 ALA A CA 1
ATOM 865 C C . ALA A 1 122 ? 10.985 -0.249 -0.577 1.00 93.81 122 ALA A C 1
ATOM 867 O O . ALA A 1 122 ? 9.805 0.106 -0.521 1.00 93.81 122 ALA A O 1
ATOM 868 N N . ASP A 1 123 ? 11.961 0.441 0.018 1.00 93.75 123 ASP A N 1
ATOM 869 C CA . ASP A 1 123 ? 11.710 1.646 0.820 1.00 93.75 123 ASP A CA 1
ATOM 870 C C . ASP A 1 123 ? 11.234 2.826 -0.034 1.00 93.75 123 ASP A C 1
ATOM 872 O O . ASP A 1 123 ? 11.828 3.152 -1.070 1.00 93.75 123 ASP A O 1
ATOM 876 N N . ARG A 1 124 ? 10.254 3.582 0.481 1.00 95.75 124 ARG A N 1
ATOM 877 C CA . ARG A 1 124 ? 9.767 4.846 -0.114 1.00 95.75 124 ARG A CA 1
ATOM 878 C C . ARG A 1 124 ? 9.311 4.689 -1.565 1.00 95.75 124 ARG A C 1
ATOM 880 O O . ARG A 1 124 ? 9.441 5.620 -2.367 1.00 95.75 124 ARG A O 1
ATOM 887 N N . ALA A 1 125 ? 8.816 3.513 -1.914 1.00 97.00 125 ALA A N 1
ATOM 888 C CA . ALA A 1 125 ? 8.286 3.222 -3.228 1.00 97.00 125 ALA A CA 1
ATOM 889 C C . ALA A 1 125 ? 6.793 3.559 -3.289 1.00 97.00 125 ALA A C 1
ATOM 891 O O . ALA A 1 125 ? 6.078 3.595 -2.284 1.00 97.00 125 ALA A O 1
ATOM 892 N N . THR A 1 126 ? 6.309 3.865 -4.489 1.00 98.31 126 THR A N 1
ATOM 893 C CA . THR A 1 126 ? 4.908 4.240 -4.701 1.00 98.31 126 THR A CA 1
ATOM 894 C C . THR A 1 126 ? 4.320 3.505 -5.891 1.00 98.31 126 THR A C 1
ATOM 896 O O . THR A 1 126 ? 4.832 3.597 -7.004 1.00 98.31 126 THR A O 1
ATOM 899 N N . ILE A 1 127 ? 3.190 2.842 -5.674 1.00 98.75 127 ILE A N 1
ATOM 900 C CA . ILE A 1 127 ? 2.310 2.359 -6.736 1.00 98.75 127 ILE A CA 1
ATOM 901 C C . ILE A 1 127 ? 0.981 3.095 -6.586 1.00 98.75 127 ILE A C 1
ATOM 903 O O . ILE A 1 127 ? 0.253 2.889 -5.617 1.00 98.75 127 ILE A O 1
ATOM 907 N N . SER A 1 128 ? 0.631 3.969 -7.528 1.00 98.62 128 SER A N 1
ATOM 908 C CA . SER A 1 128 ? -0.608 4.755 -7.404 1.00 98.62 128 SER A CA 1
ATOM 909 C C . SER A 1 128 ? -1.875 3.905 -7.587 1.00 98.62 128 SER A C 1
ATOM 911 O O . SER A 1 128 ? -2.914 4.246 -7.027 1.00 98.62 128 SER A O 1
ATOM 913 N N . GLY A 1 129 ? -1.790 2.790 -8.322 1.00 98.31 129 GLY A N 1
ATOM 914 C CA . GLY A 1 129 ? -2.826 1.756 -8.390 1.00 98.31 129 GLY A CA 1
ATOM 915 C C . GLY A 1 129 ? -2.760 0.891 -9.650 1.00 98.31 129 GLY A C 1
ATOM 916 O O . GLY A 1 129 ? -1.690 0.713 -10.233 1.00 98.31 129 GLY A O 1
ATOM 917 N N . GLY A 1 130 ? -3.906 0.366 -10.095 1.00 98.56 130 GLY A N 1
ATOM 918 C CA . GLY A 1 130 ? -4.006 -0.532 -11.251 1.00 98.56 130 GLY A CA 1
ATOM 919 C C . GLY A 1 130 ? -4.132 -2.002 -10.847 1.00 98.56 130 GLY A C 1
ATOM 920 O O . GLY A 1 130 ? -4.891 -2.323 -9.932 1.00 98.56 130 GLY A O 1
ATOM 921 N N . SER A 1 131 ? -3.434 -2.895 -11.556 1.00 98.75 131 SER A N 1
ATOM 922 C CA . SER A 1 131 ? -3.420 -4.326 -11.229 1.00 98.75 131 SER A CA 1
ATOM 923 C C . SER A 1 131 ? -2.055 -4.974 -11.488 1.00 98.75 131 SER A C 1
ATOM 925 O O . SER A 1 131 ? -1.446 -4.764 -12.538 1.00 98.75 131 SER A O 1
ATOM 927 N N . GLY A 1 132 ? -1.550 -5.753 -10.532 1.00 98.44 132 GLY A N 1
ATOM 928 C CA . GLY A 1 132 ? -0.378 -6.615 -10.720 1.00 98.44 132 GLY A CA 1
ATOM 929 C C . GLY A 1 132 ? 0.971 -5.897 -10.832 1.00 98.44 132 GLY A C 1
ATOM 930 O O . GLY A 1 132 ? 1.908 -6.474 -11.373 1.00 98.44 132 GLY A O 1
ATOM 931 N N . ASN A 1 133 ? 1.072 -4.633 -10.411 1.00 98.62 133 ASN A N 1
ATOM 932 C CA . ASN A 1 133 ? 2.335 -3.880 -10.453 1.00 98.62 133 ASN A CA 1
ATOM 933 C C . ASN A 1 133 ? 3.270 -4.248 -9.286 1.00 98.62 133 ASN A C 1
ATOM 935 O O . ASN A 1 133 ? 2.800 -4.429 -8.162 1.00 98.62 133 ASN A O 1
ATOM 939 N N . THR A 1 134 ? 4.580 -4.277 -9.535 1.00 97.94 134 THR A N 1
ATOM 940 C CA . THR A 1 134 ? 5.598 -4.660 -8.544 1.00 97.94 134 THR A CA 1
ATOM 941 C C . THR A 1 134 ? 6.760 -3.672 -8.519 1.00 97.94 134 THR A C 1
ATOM 943 O O . THR A 1 134 ? 7.299 -3.319 -9.570 1.00 97.94 134 THR A O 1
ATOM 946 N N . ILE A 1 135 ? 7.178 -3.261 -7.324 1.00 96.62 135 ILE A N 1
ATOM 947 C CA . ILE A 1 135 ? 8.449 -2.567 -7.095 1.00 96.62 135 ILE A CA 1
ATOM 948 C C . ILE A 1 135 ? 9.257 -3.403 -6.106 1.00 96.62 135 ILE A C 1
ATOM 950 O O . ILE A 1 135 ? 8.780 -3.671 -5.012 1.00 96.62 135 ILE A O 1
ATOM 954 N N . ASP A 1 136 ? 10.456 -3.811 -6.501 1.00 92.25 136 ASP A N 1
ATOM 955 C CA . ASP A 1 136 ? 11.320 -4.726 -5.751 1.00 92.25 136 ASP A CA 1
ATOM 956 C C . ASP A 1 136 ? 12.784 -4.229 -5.753 1.00 92.25 136 ASP A C 1
ATOM 958 O O . ASP A 1 136 ? 13.212 -3.489 -6.656 1.00 92.25 136 ASP A O 1
ATOM 962 N N . GLY A 1 137 ? 13.550 -4.650 -4.744 1.00 82.25 137 GLY A N 1
ATOM 963 C CA . GLY A 1 137 ? 14.938 -4.279 -4.473 1.00 82.25 137 GLY A CA 1
ATOM 964 C C . GLY A 1 137 ? 15.081 -2.998 -3.643 1.00 82.25 137 GLY A C 1
ATOM 965 O O . GLY A 1 137 ? 14.111 -2.416 -3.182 1.00 82.25 137 GLY A O 1
ATOM 966 N N . ASN A 1 138 ? 16.302 -2.474 -3.484 1.00 75.31 138 ASN A N 1
ATOM 967 C CA . ASN A 1 138 ? 16.531 -1.215 -2.749 1.00 75.31 138 ASN A CA 1
ATOM 968 C C . ASN A 1 138 ? 16.240 0.027 -3.622 1.00 75.31 138 ASN A C 1
ATOM 970 O O . ASN A 1 138 ? 17.091 0.913 -3.786 1.00 75.31 138 ASN A O 1
ATOM 974 N N . ASN A 1 139 ? 15.060 0.078 -4.243 1.00 77.56 139 ASN A N 1
ATOM 975 C CA . ASN A 1 139 ? 14.681 1.097 -5.222 1.00 77.56 139 ASN A CA 1
ATOM 976 C C . ASN A 1 139 ? 13.542 1.980 -4.705 1.00 77.56 139 ASN A C 1
ATOM 978 O O . ASN A 1 139 ? 12.465 1.505 -4.368 1.00 77.56 139 ASN A O 1
ATOM 982 N N . ARG A 1 140 ? 13.725 3.300 -4.758 1.00 92.62 140 ARG A N 1
ATOM 983 C CA . ARG A 1 140 ? 12.667 4.281 -4.462 1.00 92.62 140 ARG A CA 1
ATOM 984 C C . ARG A 1 140 ? 11.815 4.500 -5.708 1.00 92.62 140 ARG A C 1
ATOM 986 O O . ARG A 1 140 ? 11.808 5.592 -6.285 1.00 92.62 140 ARG A O 1
ATOM 993 N N . GLY A 1 141 ? 11.225 3.411 -6.189 1.00 94.62 141 GLY A N 1
ATOM 994 C CA . GLY A 1 141 ? 10.545 3.346 -7.472 1.00 94.62 141 GLY A CA 1
ATOM 995 C C . GLY A 1 141 ? 9.179 4.022 -7.445 1.00 94.62 141 GLY A C 1
ATOM 996 O O . GLY A 1 141 ? 8.540 4.141 -6.400 1.00 94.62 141 GLY A O 1
ATOM 997 N N . THR A 1 142 ? 8.693 4.439 -8.609 1.00 96.94 142 THR A N 1
ATOM 998 C CA . THR A 1 142 ? 7.312 4.903 -8.772 1.00 96.94 142 THR A CA 1
ATOM 999 C C . THR A 1 142 ? 6.658 4.243 -9.975 1.00 96.94 142 THR A C 1
ATOM 1001 O O . THR A 1 142 ? 7.152 4.355 -11.096 1.00 96.94 142 THR A O 1
ATOM 1004 N N . ILE A 1 143 ? 5.518 3.593 -9.755 1.00 98.19 143 ILE A N 1
ATOM 1005 C CA . ILE A 1 143 ? 4.620 3.135 -10.814 1.00 98.19 143 ILE A CA 1
ATOM 1006 C C . ILE A 1 143 ? 3.333 3.955 -10.725 1.00 98.19 143 ILE A C 1
ATOM 1008 O O . ILE A 1 143 ? 2.555 3.811 -9.780 1.00 98.19 143 ILE A O 1
ATOM 1012 N N . GLY A 1 144 ? 3.090 4.814 -11.717 1.00 98.31 144 GLY A N 1
ATOM 1013 C CA . GLY A 1 144 ? 1.899 5.676 -11.750 1.00 98.31 144 GLY A CA 1
ATOM 1014 C C . GLY A 1 144 ? 0.587 4.912 -11.976 1.00 98.31 144 GLY A C 1
ATOM 1015 O O . GLY A 1 144 ? -0.493 5.431 -11.709 1.00 98.31 144 GLY A O 1
ATOM 1016 N N . GLY A 1 145 ? 0.665 3.659 -12.426 1.00 98.12 145 GLY A N 1
ATOM 1017 C CA . GLY A 1 145 ? -0.461 2.736 -12.496 1.00 98.12 145 GLY A CA 1
ATOM 1018 C C . GLY A 1 145 ? -0.312 1.710 -13.614 1.00 98.12 145 GLY A C 1
ATOM 1019 O O . GLY A 1 145 ? 0.796 1.395 -14.044 1.00 98.12 145 GLY A O 1
ATOM 1020 N N . GLY A 1 146 ? -1.438 1.208 -14.119 1.00 98.50 146 GLY A N 1
ATOM 1021 C CA . GLY A 1 146 ? -1.469 0.271 -15.245 1.00 98.50 146 GLY A CA 1
ATOM 1022 C C . GLY A 1 146 ? -1.484 -1.197 -14.826 1.00 98.50 146 GLY A C 1
ATOM 1023 O O . GLY A 1 146 ? -1.894 -1.521 -13.708 1.00 98.50 146 GLY A O 1
ATOM 1024 N N . PHE A 1 147 ? -1.088 -2.074 -15.747 1.00 98.69 147 PHE A N 1
ATOM 1025 C CA . PHE A 1 147 ? -1.169 -3.521 -15.585 1.00 98.69 147 PHE A CA 1
ATOM 1026 C C . PHE A 1 147 ? 0.210 -4.179 -15.666 1.00 98.69 147 PHE A C 1
ATOM 1028 O O . PHE A 1 147 ? 0.901 -4.066 -16.675 1.00 98.69 147 PHE A O 1
ATOM 1035 N N . SER A 1 148 ? 0.581 -4.928 -14.629 1.00 98.38 148 SER A N 1
ATOM 1036 C CA . SER A 1 148 ? 1.759 -5.805 -14.627 1.00 98.38 148 SER A CA 1
ATOM 1037 C C . SER A 1 148 ? 3.103 -5.112 -14.919 1.00 98.38 148 SER A C 1
ATOM 1039 O O . SER A 1 148 ? 4.007 -5.707 -15.507 1.00 98.38 148 SER A O 1
ATOM 1041 N N . ASN A 1 149 ? 3.256 -3.852 -14.511 1.00 98.00 149 ASN A N 1
ATOM 1042 C CA . ASN A 1 149 ? 4.524 -3.129 -14.612 1.00 98.00 149 ASN A CA 1
ATOM 1043 C C . ASN A 1 149 ? 5.474 -3.525 -13.475 1.00 98.00 149 ASN A C 1
ATOM 1045 O O . ASN A 1 149 ? 5.034 -3.761 -12.349 1.00 98.00 149 ASN A O 1
ATOM 1049 N N . VAL A 1 150 ? 6.777 -3.580 -13.760 1.00 96.44 150 VAL A N 1
ATOM 1050 C CA . VAL A 1 150 ? 7.788 -4.039 -12.797 1.00 96.44 150 VAL A CA 1
ATOM 1051 C C . VAL A 1 150 ? 8.975 -3.088 -12.748 1.00 96.44 150 VAL A C 1
ATOM 1053 O O . VAL A 1 150 ? 9.671 -2.892 -13.743 1.00 96.44 150 VAL A O 1
ATOM 1056 N N . ILE A 1 151 ? 9.266 -2.562 -11.566 1.00 94.94 151 ILE A N 1
ATOM 1057 C CA . ILE A 1 151 ? 10.549 -1.927 -11.270 1.00 94.94 151 ILE A CA 1
ATOM 1058 C C . ILE A 1 151 ? 11.331 -2.898 -10.393 1.00 94.94 151 ILE A C 1
ATOM 1060 O O . ILE A 1 151 ? 10.966 -3.119 -9.247 1.00 94.94 151 ILE A O 1
ATOM 1064 N N . ASN A 1 152 ? 12.394 -3.485 -10.931 1.00 90.12 152 ASN A N 1
ATOM 1065 C CA . ASN A 1 152 ? 13.256 -4.419 -10.213 1.00 90.12 152 ASN A CA 1
ATOM 1066 C C . ASN A 1 152 ? 14.697 -3.934 -10.383 1.00 90.12 152 ASN A C 1
ATOM 1068 O O . ASN A 1 152 ? 15.316 -4.166 -11.411 1.00 90.12 152 ASN A O 1
ATOM 1072 N N . GLY A 1 153 ? 15.217 -3.173 -9.425 1.00 75.94 153 GLY A N 1
ATOM 1073 C CA . GLY A 1 153 ? 16.541 -2.561 -9.559 1.00 75.94 153 GLY A CA 1
ATOM 1074 C C . GLY A 1 153 ? 17.282 -2.572 -8.236 1.00 75.94 153 GLY A C 1
ATOM 1075 O O . GLY A 1 153 ? 16.689 -2.337 -7.189 1.00 75.94 153 GLY A O 1
ATOM 1076 N N . ALA A 1 154 ? 18.590 -2.826 -8.281 1.00 68.50 154 ALA A N 1
ATOM 1077 C CA . ALA A 1 154 ? 19.394 -2.945 -7.067 1.00 68.50 154 ALA A CA 1
ATOM 1078 C C . ALA A 1 154 ? 19.488 -1.626 -6.284 1.00 68.50 154 ALA A C 1
ATOM 1080 O O . ALA A 1 154 ? 19.595 -1.666 -5.062 1.00 68.50 154 ALA A O 1
ATOM 1081 N N . THR A 1 155 ? 19.462 -0.479 -6.976 1.00 71.06 155 THR A N 1
ATOM 1082 C CA . THR A 1 155 ? 19.575 0.865 -6.391 1.00 71.06 155 THR A CA 1
ATOM 1083 C C . THR A 1 155 ? 18.891 1.924 -7.262 1.00 71.06 155 THR A C 1
ATOM 1085 O O . THR A 1 155 ? 18.766 1.756 -8.472 1.00 71.06 155 THR A O 1
ATOM 1088 N N . GLY A 1 156 ? 18.498 3.054 -6.665 1.00 83.19 156 GLY A N 1
ATOM 1089 C CA . GLY A 1 156 ? 18.105 4.277 -7.382 1.00 83.19 156 GLY A CA 1
ATOM 1090 C C . GLY A 1 156 ? 16.625 4.655 -7.259 1.00 83.19 156 GLY A C 1
ATOM 1091 O O . GLY A 1 156 ? 15.933 4.193 -6.356 1.00 83.19 156 GLY A O 1
ATOM 1092 N N . SER A 1 157 ? 16.169 5.544 -8.149 1.00 89.06 157 SER A N 1
ATOM 1093 C CA . SER A 1 157 ? 14.774 6.006 -8.247 1.00 89.06 157 SER A CA 1
ATOM 1094 C C . SER A 1 157 ? 14.298 5.872 -9.687 1.00 89.06 157 SER A C 1
ATOM 1096 O O . SER A 1 157 ? 14.542 6.758 -10.504 1.00 89.06 157 SER A O 1
ATOM 1098 N N . SER A 1 158 ? 13.685 4.736 -10.016 1.00 92.69 158 SER A N 1
ATOM 1099 C CA . SER A 1 158 ? 13.129 4.504 -11.356 1.00 92.69 158 SER A CA 1
ATOM 1100 C C . SER A 1 158 ? 11.639 4.824 -11.405 1.00 92.69 158 SER A C 1
ATOM 1102 O O . SER A 1 158 ? 10.942 4.725 -10.399 1.00 92.69 158 SER A O 1
ATOM 1104 N N . THR A 1 159 ? 11.142 5.214 -12.572 1.00 94.25 159 THR A N 1
ATOM 1105 C CA . THR A 1 159 ? 9.736 5.552 -12.787 1.00 94.25 159 THR A CA 1
ATOM 1106 C C . THR A 1 159 ? 9.185 4.808 -13.992 1.00 94.25 159 THR A C 1
ATOM 1108 O O . THR A 1 159 ? 9.776 4.813 -15.069 1.00 94.25 159 THR A O 1
ATOM 1111 N N . ILE A 1 160 ? 8.012 4.211 -13.822 1.00 96.44 160 ILE A N 1
ATOM 1112 C CA . ILE A 1 160 ? 7.136 3.799 -14.915 1.00 96.44 160 ILE A CA 1
ATOM 1113 C C . ILE A 1 160 ? 5.856 4.611 -14.746 1.00 96.44 160 ILE A C 1
ATOM 1115 O O . ILE A 1 160 ? 5.101 4.397 -13.799 1.00 96.44 160 ILE A O 1
ATOM 1119 N N . ALA A 1 161 ? 5.593 5.566 -15.635 1.00 97.62 161 ALA A N 1
ATOM 1120 C CA . ALA A 1 161 ? 4.416 6.424 -15.489 1.00 97.62 161 ALA A CA 1
ATOM 1121 C C . ALA A 1 161 ? 3.096 5.632 -15.609 1.00 97.62 161 ALA A C 1
ATOM 1123 O O . ALA A 1 161 ? 2.094 5.999 -14.999 1.00 97.62 161 ALA A O 1
ATOM 1124 N N . GLY A 1 162 ? 3.104 4.513 -16.339 1.00 97.19 162 GLY A N 1
ATOM 1125 C CA . GLY A 1 162 ? 1.997 3.564 -16.427 1.00 97.19 162 GLY A CA 1
ATOM 1126 C C . GLY A 1 162 ? 2.169 2.583 -17.587 1.00 97.19 162 GLY A C 1
ATOM 1127 O O . GLY A 1 162 ? 3.284 2.350 -18.052 1.00 97.19 162 GLY A O 1
ATOM 1128 N N . GLY A 1 163 ? 1.059 2.032 -18.085 1.00 98.12 163 GLY A N 1
ATOM 1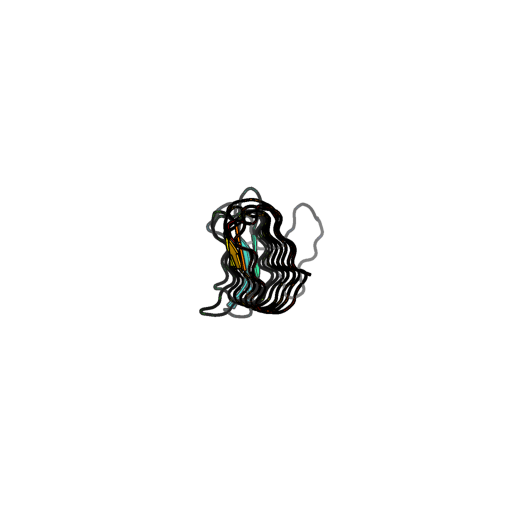129 C CA . GLY A 1 163 ? 1.043 1.136 -19.248 1.00 98.12 163 GLY A CA 1
ATOM 1130 C C . GLY A 1 163 ? 0.845 -0.342 -18.902 1.00 98.12 163 GLY A C 1
ATOM 1131 O O . GLY A 1 163 ? 0.317 -0.662 -17.836 1.00 98.12 163 GLY A O 1
ATOM 1132 N N . ASP A 1 164 ? 1.223 -1.229 -19.823 1.00 98.44 164 ASP A N 1
ATOM 1133 C CA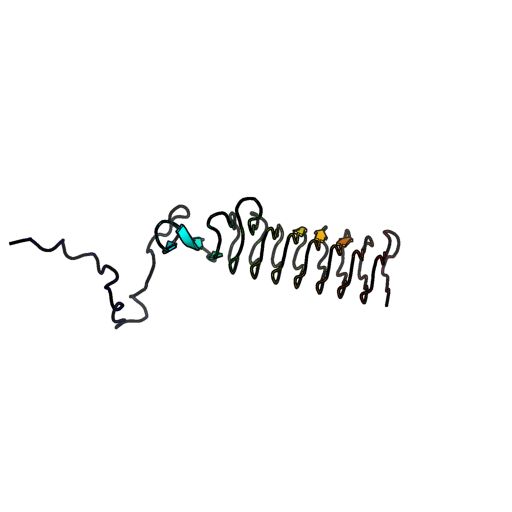 . ASP A 1 164 ? 1.041 -2.686 -19.722 1.00 98.44 164 ASP A CA 1
ATOM 1134 C C . ASP A 1 164 ? 2.386 -3.417 -19.857 1.00 98.44 164 ASP A C 1
ATOM 1136 O O . ASP A 1 164 ? 3.019 -3.388 -20.914 1.00 98.44 164 ASP A O 1
ATOM 1140 N N . ARG A 1 165 ? 2.807 -4.123 -18.804 1.00 98.06 165 ARG A N 1
ATOM 1141 C CA . ARG A 1 165 ? 4.007 -4.980 -18.792 1.00 98.06 165 ARG A CA 1
ATOM 1142 C C . ARG A 1 165 ? 5.315 -4.263 -19.136 1.00 98.06 165 ARG A C 1
ATOM 1144 O O . ARG A 1 165 ? 6.206 -4.865 -19.740 1.00 98.06 165 ARG A O 1
ATOM 1151 N N . ASN A 1 166 ? 5.464 -3.010 -18.723 1.00 96.12 166 ASN A N 1
ATOM 1152 C CA . ASN A 1 166 ? 6.735 -2.295 -18.807 1.00 96.12 166 ASN A CA 1
ATOM 1153 C C . ASN A 1 166 ? 7.661 -2.705 -17.659 1.00 96.12 166 ASN A C 1
ATOM 1155 O O . ASN A 1 166 ? 7.194 -2.945 -16.541 1.00 96.12 166 ASN A O 1
ATOM 1159 N N . LYS A 1 167 ? 8.969 -2.800 -17.920 1.00 94.25 167 LYS A N 1
ATOM 1160 C CA . LYS A 1 167 ? 9.940 -3.299 -16.939 1.00 94.25 167 LYS A CA 1
ATOM 1161 C C . LYS A 1 167 ? 11.245 -2.515 -16.924 1.00 94.25 167 LYS A C 1
ATOM 1163 O O . LYS A 1 167 ? 11.812 -2.219 -17.971 1.00 94.25 167 LYS A O 1
ATOM 1168 N N . THR A 1 168 ? 11.777 -2.263 -15.735 1.00 91.44 168 THR A N 1
ATOM 1169 C CA . THR A 1 168 ? 13.129 -1.713 -15.558 1.00 91.44 168 THR A CA 1
ATOM 1170 C C . THR A 1 168 ? 13.949 -2.641 -14.673 1.00 91.44 168 THR A C 1
ATOM 1172 O O . THR A 1 168 ? 13.539 -2.895 -13.541 1.00 91.44 168 THR A O 1
ATOM 1175 N N . TYR A 1 169 ? 15.092 -3.111 -15.179 1.00 85.44 169 TYR A N 1
ATOM 1176 C CA . TYR A 1 169 ? 16.022 -4.018 -14.486 1.00 85.44 169 TYR A CA 1
ATOM 1177 C C . TYR A 1 169 ? 17.359 -3.367 -14.085 1.00 85.44 169 TYR A C 1
ATOM 1179 O O . TYR A 1 169 ? 18.246 -3.999 -13.515 1.00 85.44 169 TYR A O 1
ATOM 1187 N N . ALA A 1 170 ? 17.535 -2.109 -14.469 1.00 68.06 170 ALA A N 1
ATOM 1188 C CA . ALA A 1 170 ? 18.758 -1.336 -14.334 1.00 68.06 170 ALA A CA 1
ATOM 1189 C C . ALA A 1 170 ? 19.074 -0.909 -12.891 1.00 68.06 170 ALA A C 1
ATOM 1191 O O . ALA A 1 170 ? 18.202 -0.825 -12.024 1.00 68.06 170 ALA A O 1
ATOM 1192 N N . SER A 1 171 ? 20.344 -0.575 -12.653 1.00 65.44 171 SER A N 1
ATOM 1193 C CA . SER A 1 171 ? 20.890 -0.177 -11.349 1.00 65.44 171 SER A CA 1
ATOM 1194 C C . SER A 1 171 ? 20.696 1.306 -10.986 1.00 65.44 171 SER A C 1
ATOM 1196 O O . SER A 1 171 ? 21.249 1.759 -9.981 1.00 65.44 171 SER A O 1
ATOM 1198 N N . GLY A 1 172 ? 19.882 2.065 -11.731 1.00 72.69 172 GLY A N 1
ATOM 1199 C CA . GLY A 1 172 ? 19.486 3.410 -11.314 1.00 72.69 172 GLY A CA 1
ATOM 1200 C C . GLY A 1 172 ? 18.677 4.217 -12.330 1.00 72.69 172 GLY A C 1
ATOM 1201 O O . GLY A 1 172 ? 18.778 4.026 -13.534 1.00 72.69 172 GLY A O 1
ATOM 1202 N N . TYR A 1 173 ? 17.874 5.152 -11.811 1.00 86.06 173 TYR A N 1
ATOM 1203 C CA . TYR A 1 173 ? 17.324 6.325 -12.517 1.00 86.06 173 TYR A CA 1
ATOM 1204 C C . TYR A 1 173 ? 16.692 6.077 -13.896 1.00 86.06 173 TYR A C 1
ATOM 1206 O O . TYR A 1 173 ? 16.911 6.846 -14.832 1.00 86.06 173 TYR A O 1
ATOM 1214 N N . CYS A 1 174 ? 15.915 5.005 -14.036 1.00 89.75 174 CYS A N 1
ATOM 1215 C CA . CYS A 1 174 ? 15.245 4.689 -15.292 1.00 89.75 174 CYS A CA 1
ATOM 1216 C C . CYS A 1 174 ? 13.882 5.364 -15.404 1.00 89.75 174 CYS A C 1
ATOM 1218 O O . CYS A 1 174 ? 13.199 5.554 -14.400 1.00 89.75 174 CYS A O 1
ATOM 1220 N N . SER A 1 175 ? 13.466 5.686 -16.625 1.00 92.12 175 SER A N 1
ATOM 1221 C CA . SER A 1 175 ? 12.151 6.259 -16.901 1.00 92.12 175 SER A CA 1
ATOM 1222 C C . SER A 1 175 ? 11.498 5.565 -18.088 1.00 92.12 175 SER A C 1
ATOM 1224 O O . SER A 1 175 ? 12.070 5.533 -19.174 1.00 92.12 175 SER A O 1
ATOM 1226 N N . ILE A 1 176 ? 10.288 5.048 -17.891 1.00 94.44 176 ILE A N 1
ATOM 1227 C CA . ILE A 1 176 ? 9.394 4.620 -18.969 1.00 94.44 176 ILE A CA 1
ATOM 1228 C C . ILE A 1 176 ? 8.150 5.514 -18.925 1.00 94.44 176 ILE A C 1
ATOM 1230 O O . ILE A 1 176 ? 7.404 5.498 -17.940 1.00 94.44 176 ILE A O 1
ATOM 1234 N N . GLY A 1 177 ? 7.923 6.290 -19.987 1.00 95.56 177 GLY A N 1
ATOM 1235 C CA . GLY A 1 177 ? 6.783 7.205 -20.114 1.00 95.56 177 GLY A CA 1
ATOM 1236 C C . GLY A 1 177 ? 5.426 6.501 -20.229 1.00 95.56 177 GLY A C 1
ATOM 1237 O O . GLY A 1 177 ? 4.395 7.072 -19.877 1.00 95.56 177 GLY A O 1
ATOM 1238 N N . GLY A 1 178 ? 5.411 5.241 -20.663 1.00 95.19 178 GLY A N 1
ATOM 1239 C CA . GLY A 1 178 ? 4.209 4.420 -20.754 1.00 95.19 178 GLY A CA 1
ATOM 1240 C C . GLY A 1 178 ? 4.337 3.337 -21.819 1.00 95.19 178 GLY A C 1
ATOM 1241 O O . GLY A 1 178 ? 5.411 2.782 -22.030 1.00 95.19 178 GLY A O 1
ATOM 1242 N N . GLY A 1 179 ? 3.227 3.027 -22.490 1.00 96.75 179 GLY A N 1
ATOM 1243 C CA . GLY A 1 179 ? 3.192 2.038 -23.570 1.00 96.75 179 GLY A CA 1
ATOM 1244 C C . GLY A 1 179 ? 3.063 0.596 -23.081 1.00 96.75 179 GLY A C 1
ATOM 1245 O O . GLY A 1 179 ? 2.579 0.347 -21.973 1.00 96.75 179 GLY A O 1
ATOM 1246 N N . GLN A 1 180 ? 3.448 -0.351 -23.935 1.00 97.56 180 GLN A N 1
ATOM 1247 C CA . GLN A 1 180 ? 3.318 -1.782 -23.682 1.00 97.56 180 GLN A CA 1
ATOM 1248 C C . GLN A 1 180 ? 4.643 -2.499 -23.961 1.00 97.56 180 GLN A C 1
ATOM 1250 O O . GLN A 1 180 ? 5.234 -2.296 -25.019 1.00 97.56 180 GLN A O 1
ATOM 1255 N N . LEU A 1 181 ? 5.051 -3.393 -23.054 1.00 96.31 181 LEU A N 1
ATOM 1256 C CA . LEU A 1 181 ? 6.217 -4.278 -23.204 1.00 96.31 181 LEU A CA 1
ATOM 1257 C C . LEU A 1 181 ? 7.563 -3.553 -23.406 1.00 96.31 181 LEU A C 1
ATOM 1259 O O . LEU A 1 181 ? 8.486 -4.111 -24.004 1.00 96.31 181 LEU A O 1
ATOM 1263 N N . ASN A 1 182 ? 7.709 -2.340 -22.875 1.00 94.25 182 ASN A N 1
ATOM 1264 C CA . ASN A 1 182 ? 8.991 -1.638 -22.864 1.00 94.25 182 ASN A CA 1
ATOM 1265 C C . ASN A 1 182 ? 9.918 -2.213 -21.786 1.00 94.25 182 ASN A C 1
ATOM 1267 O O . ASN A 1 182 ? 9.475 -2.507 -20.674 1.00 94.25 182 ASN A O 1
ATOM 1271 N N . VAL A 1 183 ? 11.211 -2.355 -22.094 1.00 92.75 183 VAL A N 1
ATOM 1272 C CA . VAL A 1 183 ? 12.204 -2.916 -21.166 1.00 92.75 183 VAL A CA 1
ATOM 1273 C C . VAL A 1 183 ? 13.479 -2.077 -21.161 1.00 92.75 183 VAL A C 1
ATOM 1275 O O . VAL A 1 183 ? 14.071 -1.859 -22.213 1.00 92.75 183 VAL A O 1
ATOM 1278 N N . ILE A 1 184 ? 13.925 -1.673 -19.969 1.00 89.88 184 ILE A N 1
ATOM 1279 C CA . ILE A 1 184 ? 15.271 -1.128 -19.721 1.00 89.88 184 ILE A CA 1
ATOM 1280 C C . ILE A 1 184 ? 16.084 -2.196 -18.974 1.00 89.88 184 ILE A C 1
ATOM 1282 O O . ILE A 1 184 ? 15.619 -2.731 -17.961 1.00 89.88 184 ILE A O 1
ATOM 1286 N N . GLY A 1 185 ? 17.256 -2.565 -19.495 1.00 84.25 185 GLY A N 1
ATOM 1287 C CA . GLY A 1 185 ? 18.015 -3.745 -19.069 1.00 84.25 185 GLY A CA 1
ATOM 1288 C C . GLY A 1 185 ? 19.030 -3.484 -17.950 1.00 84.25 185 GLY A C 1
ATOM 1289 O O . GLY A 1 185 ? 19.358 -2.352 -17.628 1.00 84.25 185 GLY A O 1
ATOM 1290 N N . VAL A 1 186 ? 19.589 -4.559 -17.381 1.00 72.75 186 VAL A N 1
ATOM 1291 C CA . VAL A 1 186 ? 20.533 -4.532 -16.236 1.00 72.75 186 VAL A CA 1
ATOM 1292 C C . VAL A 1 186 ? 21.841 -3.755 -16.464 1.00 72.75 186 VAL A C 1
ATOM 1294 O O . VAL A 1 186 ? 22.524 -3.425 -15.499 1.00 72.75 186 VAL A O 1
ATOM 1297 N N . ASN A 1 187 ? 22.205 -3.464 -17.718 1.00 66.69 187 ASN A N 1
ATOM 1298 C CA . ASN A 1 187 ? 23.445 -2.757 -18.071 1.00 66.69 187 ASN A CA 1
ATOM 1299 C C . ASN A 1 187 ? 23.238 -1.263 -18.352 1.00 66.69 187 ASN A C 1
ATOM 1301 O O . ASN A 1 187 ? 24.212 -0.544 -18.584 1.00 66.69 187 ASN A O 1
ATOM 1305 N N . ASP A 1 188 ? 21.995 -0.792 -18.330 1.00 62.22 188 ASP A N 1
ATOM 1306 C CA . ASP A 1 188 ? 21.685 0.611 -18.550 1.00 62.22 188 ASP A CA 1
ATOM 1307 C C . ASP A 1 188 ? 21.851 1.322 -17.200 1.00 62.22 188 ASP A C 1
ATOM 1309 O O . ASP A 1 188 ? 20.988 1.239 -16.337 1.00 62.22 188 ASP A O 1
ATOM 1313 N N . GLY A 1 189 ? 22.992 1.975 -16.948 1.00 62.38 189 GLY A N 1
ATOM 1314 C CA . GLY A 1 189 ? 23.199 2.706 -15.681 1.00 62.38 189 GLY A CA 1
ATOM 1315 C C . GLY A 1 189 ? 22.122 3.775 -15.423 1.00 62.38 189 GLY A C 1
ATOM 1316 O O . GLY A 1 189 ? 21.797 4.075 -14.276 1.00 62.38 189 GLY A O 1
ATOM 1317 N N . SER A 1 190 ? 21.555 4.309 -16.507 1.00 71.81 190 SER A N 1
ATOM 1318 C CA . SER A 1 190 ? 20.291 5.037 -16.583 1.00 71.81 190 SER A CA 1
ATOM 1319 C C . SER A 1 190 ? 19.711 4.857 -17.993 1.00 71.81 190 SER A C 1
ATOM 1321 O O . SER A 1 190 ? 20.460 4.784 -18.968 1.00 71.81 190 SER A O 1
ATOM 1323 N N . GLY A 1 191 ? 18.385 4.770 -18.117 1.00 77.69 191 GLY A N 1
ATOM 1324 C CA . GLY A 1 191 ? 17.702 4.583 -19.401 1.00 77.69 191 GLY A CA 1
ATOM 1325 C C . GLY A 1 191 ? 16.385 5.350 -19.469 1.00 77.69 191 GLY A C 1
ATOM 1326 O O . GLY A 1 191 ? 15.696 5.498 -18.459 1.00 77.69 191 GLY A O 1
ATOM 1327 N N . ILE A 1 192 ? 16.037 5.849 -20.656 1.00 83.25 192 ILE A N 1
ATOM 1328 C CA . ILE A 1 192 ? 14.769 6.540 -20.915 1.00 83.25 192 ILE A CA 1
ATOM 1329 C C . ILE A 1 192 ? 14.096 5.877 -22.114 1.00 83.25 192 ILE A C 1
ATOM 1331 O O . ILE A 1 192 ? 14.708 5.739 -23.173 1.00 83.25 192 ILE A O 1
ATOM 1335 N N . VAL A 1 193 ? 12.836 5.493 -21.934 1.00 85.06 193 VAL A N 1
ATOM 1336 C CA . VAL A 1 193 ? 11.916 5.106 -23.005 1.00 85.06 193 VAL A CA 1
ATOM 1337 C C . VAL A 1 193 ? 10.723 6.053 -22.935 1.00 85.06 193 VAL A C 1
ATOM 1339 O O . VAL A 1 193 ? 10.089 6.168 -21.884 1.00 85.06 193 VAL A O 1
ATOM 1342 N N . GLU A 1 194 ? 10.450 6.751 -24.034 1.00 78.62 194 GLU A N 1
ATOM 1343 C CA . GLU A 1 194 ? 9.310 7.669 -24.170 1.00 78.62 194 GLU A CA 1
ATOM 1344 C C . GLU A 1 194 ? 8.061 6.946 -24.681 1.00 78.62 194 GLU A C 1
ATOM 1346 O O . GLU A 1 194 ? 8.175 6.182 -25.668 1.00 78.62 194 GLU A O 1
#

Foldseek 3Di:
DDDPPDPDDPDQDPVGDDCPDPPPDDPFDPDQDQVDWTFDDDVPFTAWIWGHDPPAIEIAGEHPPAEEPCAHQEYECYEEDVVWHHYEDNQEHNEYECYETNEYEDHYCEYECYEGNEYEQEYCAYENYEYQEYEHAPENEYECYEENEYEAENDEYEYENYEENAYEHDNYAEYEPYYYNHYHDHPCVYYYHD

Sequence (194 aa):
MLTPPSAYAVDWVVGGNDITSASSEFLGTKSTSTDKDMELHSGSVRVLKFDYNATSTSIIGGYSGNTATTSVGVTIGGGGASGSINQTTSDCDYCTIGGGVGNYIDHDWSTIGGGELHSIEADRATISGGSGNTIDGNNRGTIGGGFSNVINGATGSSTIAGGDRNKTYASGYCSIGGGQLNVIGVNDGSGIVE

pLDDT: mean 87.67, std 13.5, range [37.38, 98.81]

Radius of gyration: 21.48 Å; chains: 1; bounding box: 60×33×66 Å